Protein AF-F9ZNE3-F1 (afdb_monomer)

Solvent-accessible surface area (backbone atoms only — not comparable to full-atom values): 10236 Å² total; per-residue (Å²): 112,50,76,52,75,55,92,44,41,35,40,37,42,35,75,43,57,48,61,92,83,64,79,91,82,60,72,51,78,54,10,33,34,36,39,38,38,40,38,40,38,53,74,58,91,88,21,44,36,39,38,36,41,33,40,40,38,38,44,44,37,76,91,45,21,90,80,76,42,67,66,45,51,36,39,38,38,38,36,40,40,34,36,74,56,96,86,24,45,36,34,38,40,40,37,36,36,40,23,74,55,94,82,39,60,57,28,35,40,39,34,39,35,41,36,40,26,36,85,44,87,92,39,66,82,23,35,43,37,39,38,40,37,40,34,40,39,62,98,41,93,30,52,26,34,40,37,41,41,37,34,40,39,73,81,51,69,34,32,34,42,31,49,34,42,34,44,31,39,24,46,93,17,71,42,74,70,43,82,48,78,47,81,46,78,48,72,41,63,68,51,30,38,48,72,72,71,46,90,127

Organism: Acidithiobacillus caldus (strain SM-1) (NCBI:txid990288)

Sequence (200 aa):
MVALGGDHHLLEAGVFGADAMHPYRQPFTHGALMLLQYTQAGKLGAGDYTIKLGAFRNRQNAQLAPRLGPQTSGFFGAMEYRFDALGLNWGAFLVGGGAPKPVNAVPWYAGAGLRVKNWFPNHPDDVLSAGASRVSLRGLPHAETNYEVTGIFALGPGVKLQPDLQVIVHPGGQLPTALVGILRVDIDLVQWAKSQGVAL

Foldseek 3Di:
DDWDDDDFKIKDKDKWALDPDDPPPDRDPFWIKIKIKIWGWDDDPQKIKIKMKMKIWIDGDPVCCVPSNHTWMKMKMKMKIWHDDPNKIKIKMKIWMATCPPGDQWGIKIKIWMKIACPDVVWRVKMWMWMKMWTDGPPAPAIKIKTKIWMWGDPDFQKIKIKMWMWIPCVVRNDHIDIDIDIDIGGPPVRVCVVVVHDD

Structure (mmCIF, N/CA/C/O backbone):
data_AF-F9ZNE3-F1
#
_entry.id   AF-F9ZNE3-F1
#
loop_
_atom_site.group_PDB
_atom_site.id
_atom_site.type_symbol
_atom_site.label_atom_id
_atom_site.label_alt_id
_atom_site.label_comp_id
_atom_site.label_asym_id
_atom_site.label_entity_id
_atom_site.label_seq_id
_atom_site.pdbx_PDB_ins_code
_atom_site.Cartn_x
_atom_site.Cartn_y
_atom_site.Cartn_z
_atom_site.occupancy
_atom_site.B_iso_or_equiv
_atom_site.auth_seq_id
_atom_site.auth_comp_id
_atom_site.auth_asym_id
_atom_site.auth_atom_id
_atom_site.pdbx_PDB_model_num
ATOM 1 N N . MET A 1 1 ? -10.791 -14.676 -13.133 1.00 87.00 1 MET A N 1
ATOM 2 C CA . MET A 1 1 ? -10.013 -15.128 -11.962 1.00 87.00 1 MET A CA 1
ATOM 3 C C . MET A 1 1 ? -10.651 -16.407 -11.464 1.00 87.00 1 MET A C 1
ATOM 5 O O . MET A 1 1 ? -11.868 -16.509 -11.535 1.00 87.00 1 MET A O 1
ATOM 9 N N . VAL A 1 2 ? -9.852 -17.377 -11.042 1.00 93.00 2 VAL A N 1
ATOM 10 C CA . VAL A 1 2 ? -10.308 -18.625 -10.425 1.00 93.00 2 VAL A CA 1
ATOM 11 C C . VAL A 1 2 ? -9.723 -18.710 -9.024 1.00 93.00 2 VAL A C 1
ATOM 13 O O . VAL A 1 2 ? -8.607 -18.237 -8.804 1.00 93.00 2 VAL A O 1
ATOM 16 N N . ALA A 1 3 ? -10.474 -19.291 -8.095 1.00 93.69 3 ALA A N 1
ATOM 17 C CA . ALA A 1 3 ? -10.063 -19.458 -6.711 1.00 93.69 3 ALA A CA 1
ATOM 18 C C . ALA A 1 3 ? -10.296 -20.907 -6.268 1.00 93.69 3 ALA A C 1
ATOM 20 O O . ALA A 1 3 ? -11.300 -21.517 -6.636 1.00 93.69 3 ALA A O 1
ATOM 21 N N . LEU A 1 4 ? -9.355 -21.450 -5.502 1.00 93.12 4 LEU A N 1
ATOM 22 C CA . LEU A 1 4 ? -9.394 -22.788 -4.927 1.00 93.12 4 LEU A CA 1
ATOM 23 C C . LEU A 1 4 ? -9.011 -22.691 -3.451 1.00 93.12 4 LEU A C 1
ATOM 25 O O . LEU A 1 4 ? -7.943 -22.176 -3.127 1.00 93.12 4 LEU A O 1
ATOM 29 N N . GLY A 1 5 ? -9.858 -23.204 -2.563 1.00 92.38 5 GLY A N 1
ATOM 30 C CA . GLY A 1 5 ? -9.611 -23.180 -1.124 1.00 92.38 5 GLY A CA 1
ATOM 31 C C . GLY A 1 5 ? -10.859 -22.833 -0.320 1.00 92.38 5 GLY A C 1
ATOM 32 O O . GLY A 1 5 ? -11.977 -23.037 -0.788 1.00 92.38 5 GLY A O 1
ATOM 33 N N . GLY A 1 6 ? -10.647 -22.323 0.889 1.00 88.19 6 GLY A N 1
ATOM 34 C CA . GLY A 1 6 ? -11.687 -21.921 1.834 1.00 88.19 6 GLY A CA 1
ATOM 35 C C . GLY A 1 6 ? -11.206 -20.803 2.760 1.00 88.19 6 GLY A C 1
ATOM 36 O O . GLY A 1 6 ? -10.214 -20.135 2.475 1.00 88.19 6 GLY A O 1
ATOM 37 N N . ASP A 1 7 ? -11.888 -20.624 3.888 1.00 85.94 7 ASP A N 1
ATOM 38 C CA . ASP A 1 7 ? -11.773 -19.425 4.737 1.00 85.94 7 ASP A CA 1
ATOM 39 C C . ASP A 1 7 ? -10.361 -19.151 5.286 1.00 85.94 7 ASP A C 1
ATOM 41 O O . ASP A 1 7 ? -9.982 -18.002 5.505 1.00 85.94 7 ASP A O 1
ATOM 45 N N . HIS A 1 8 ? -9.559 -20.200 5.481 1.00 93.44 8 HIS A N 1
ATOM 46 C CA . HIS A 1 8 ? -8.213 -20.096 6.056 1.00 93.44 8 HIS A CA 1
ATOM 47 C C . HIS A 1 8 ? -7.086 -20.165 5.032 1.00 93.44 8 HIS A C 1
ATOM 49 O O . HIS A 1 8 ? -5.976 -19.732 5.328 1.00 93.44 8 HIS A O 1
ATOM 55 N N . HIS A 1 9 ? -7.353 -20.721 3.853 1.00 97.56 9 HIS A N 1
ATOM 56 C CA . HIS A 1 9 ? -6.362 -20.954 2.810 1.00 97.56 9 HIS A CA 1
ATOM 57 C C . HIS A 1 9 ? -7.032 -20.771 1.459 1.00 97.56 9 HIS A C 1
ATOM 59 O O . HIS A 1 9 ? -7.918 -21.546 1.105 1.00 97.56 9 HIS A O 1
ATOM 65 N N . LEU A 1 10 ? -6.585 -19.784 0.692 1.00 97.94 10 LEU A N 1
ATOM 66 C CA . LEU A 1 10 ? -7.148 -19.466 -0.611 1.00 97.94 10 LEU A CA 1
ATOM 67 C C . LEU A 1 10 ? -6.029 -19.303 -1.632 1.00 97.94 10 LEU A C 1
ATOM 69 O O . LEU A 1 10 ? -5.150 -18.462 -1.465 1.00 97.94 10 LEU A O 1
ATOM 73 N N . LEU A 1 11 ? -6.068 -20.098 -2.695 1.00 98.12 11 LEU A N 1
ATOM 74 C CA . LEU A 1 11 ? -5.214 -19.947 -3.864 1.00 98.12 11 LEU A CA 1
ATOM 75 C C . LEU A 1 11 ? -6.024 -19.309 -4.992 1.00 98.12 11 LEU A C 1
ATOM 77 O O . LEU A 1 11 ? -7.046 -19.845 -5.408 1.00 98.12 11 LEU A O 1
ATOM 81 N N . GLU A 1 12 ? -5.552 -18.189 -5.518 1.00 97.94 12 GLU A N 1
ATOM 82 C CA . GLU A 1 12 ? -6.203 -17.418 -6.571 1.00 97.94 12 GLU A CA 1
ATOM 83 C C . GLU A 1 12 ? -5.278 -17.300 -7.778 1.00 97.94 12 GLU A C 1
ATOM 85 O O . GLU A 1 12 ? -4.095 -16.983 -7.647 1.00 97.94 12 GLU A O 1
ATOM 90 N N . ALA A 1 13 ? -5.822 -17.517 -8.973 1.00 98.12 13 ALA A N 1
ATOM 91 C CA . ALA A 1 13 ? -5.116 -17.308 -10.227 1.00 98.12 13 ALA A CA 1
ATOM 92 C C . ALA A 1 13 ? -5.957 -16.465 -11.192 1.00 98.12 13 ALA A C 1
ATOM 94 O O . ALA A 1 13 ? -7.163 -16.670 -11.361 1.00 98.12 13 ALA A O 1
ATOM 95 N N . GLY A 1 14 ? -5.328 -15.503 -11.859 1.00 97.31 14 GLY A N 1
ATOM 96 C CA . GLY A 1 14 ? -6.004 -14.585 -12.769 1.00 97.31 14 GLY A CA 1
ATOM 97 C C . GLY A 1 14 ? -5.177 -14.263 -14.004 1.00 97.31 14 GLY A C 1
ATOM 98 O O . GLY A 1 14 ? -3.951 -14.197 -13.947 1.00 97.31 14 GLY A O 1
ATOM 99 N N . VAL A 1 15 ? -5.872 -14.040 -15.119 1.00 95.75 15 VAL A N 1
ATOM 100 C CA . VAL A 1 15 ? -5.308 -13.473 -16.346 1.00 95.75 15 VAL A CA 1
ATOM 101 C C . VAL A 1 15 ? -6.104 -12.219 -16.674 1.00 95.75 15 VAL A C 1
ATOM 103 O O . VAL A 1 15 ? -7.333 -12.261 -16.729 1.00 95.75 15 VAL A O 1
ATOM 106 N N . PHE A 1 16 ? -5.402 -11.111 -16.878 1.00 92.88 16 PHE A N 1
ATOM 107 C CA . PHE A 1 16 ? -5.966 -9.787 -17.121 1.00 92.88 16 PHE A CA 1
ATOM 108 C C . PHE A 1 16 ? -5.357 -9.202 -18.395 1.00 92.88 16 PHE A C 1
ATOM 110 O O . PHE A 1 16 ? -4.201 -9.487 -18.712 1.00 92.88 16 PHE A O 1
ATOM 117 N N . GLY A 1 17 ? -6.122 -8.416 -19.153 1.00 91.94 17 GLY A N 1
ATOM 118 C CA . GLY A 1 17 ? -5.586 -7.725 -20.326 1.00 91.94 17 GLY A CA 1
ATOM 119 C C . GLY A 1 17 ? -4.519 -6.716 -19.898 1.00 91.94 17 GLY A C 1
ATOM 120 O O . GLY A 1 17 ? -4.784 -5.884 -19.037 1.00 91.94 17 GLY A O 1
ATOM 121 N N . ALA A 1 18 ? -3.321 -6.793 -20.482 1.00 88.56 18 ALA A N 1
ATOM 122 C CA . ALA A 1 18 ? -2.237 -5.840 -20.223 1.00 88.56 18 ALA A CA 1
ATOM 123 C C . ALA A 1 18 ? -2.210 -4.757 -21.309 1.00 88.56 18 ALA A C 1
ATOM 125 O O . ALA A 1 18 ? -1.272 -4.650 -22.100 1.00 88.56 18 ALA A O 1
ATOM 126 N N . ASP A 1 19 ? -3.300 -4.001 -21.394 1.00 87.19 19 ASP A N 1
ATOM 127 C CA . ASP A 1 19 ? -3.450 -2.910 -22.347 1.00 87.19 19 ASP A CA 1
ATOM 128 C C . ASP A 1 19 ? -4.262 -1.777 -21.731 1.00 87.19 19 ASP A C 1
ATOM 130 O O . ASP A 1 19 ? -5.451 -1.927 -21.466 1.00 87.19 19 ASP A O 1
ATOM 134 N N . ALA A 1 20 ? -3.587 -0.657 -21.489 1.00 81.12 20 ALA A N 1
ATOM 135 C CA . ALA A 1 20 ? -4.182 0.541 -20.912 1.00 81.12 20 ALA A CA 1
ATOM 136 C C . ALA A 1 20 ? -4.567 1.590 -21.971 1.00 81.12 20 ALA A C 1
ATOM 138 O O . ALA A 1 20 ? -5.108 2.632 -21.617 1.00 81.12 20 ALA A O 1
ATOM 139 N N . MET A 1 21 ? -4.254 1.356 -23.252 1.00 82.69 21 MET A N 1
ATOM 140 C CA . MET A 1 21 ? -4.342 2.383 -24.299 1.00 82.69 21 MET A CA 1
ATOM 141 C C . MET A 1 21 ? -5.464 2.131 -25.301 1.00 82.69 21 MET A C 1
ATOM 143 O O . MET A 1 21 ? -6.014 3.089 -25.842 1.00 82.69 21 MET A O 1
ATOM 147 N N . HIS A 1 22 ? -5.802 0.871 -25.580 1.00 84.94 22 HIS A N 1
ATOM 148 C CA . HIS A 1 22 ? -6.839 0.552 -26.560 1.00 84.94 22 HIS A CA 1
ATOM 149 C C . HIS A 1 22 ? -8.186 0.242 -25.891 1.00 84.94 22 HIS A C 1
ATOM 151 O O . HIS A 1 22 ? -8.230 -0.208 -24.744 1.00 84.94 22 HIS A O 1
ATOM 157 N N . PRO A 1 23 ? -9.312 0.440 -26.605 1.00 80.56 23 PRO A N 1
ATOM 158 C CA . PRO A 1 23 ? -10.629 0.065 -26.105 1.00 80.56 23 PRO A CA 1
ATOM 159 C C . PRO A 1 23 ? -1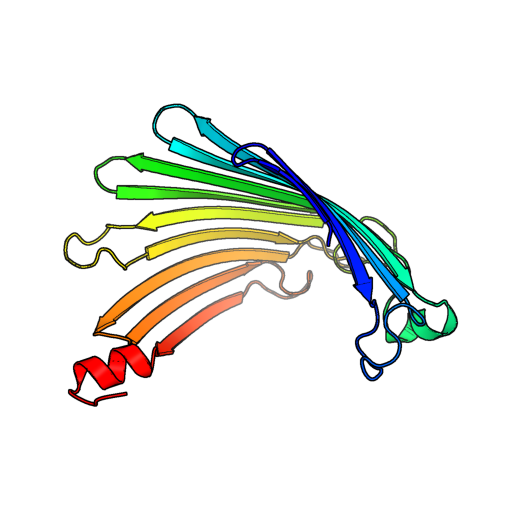0.697 -1.416 -25.707 1.00 80.56 23 PRO A C 1
ATOM 161 O O . PRO A 1 23 ? -10.183 -2.274 -26.426 1.00 80.56 23 PRO A O 1
ATOM 164 N N . TYR A 1 24 ? -11.424 -1.725 -24.627 1.00 77.38 24 TYR A N 1
ATOM 165 C CA . TYR A 1 24 ? -11.620 -3.073 -24.059 1.00 77.38 24 TYR A CA 1
ATOM 166 C C . TYR A 1 24 ? -12.466 -4.027 -24.933 1.00 77.38 24 TYR A C 1
ATOM 168 O O . TYR A 1 24 ? -13.350 -4.725 -24.447 1.00 77.38 24 TYR A O 1
ATOM 176 N N . ARG A 1 25 ? -12.237 -4.049 -26.246 1.00 80.25 25 ARG A N 1
ATOM 177 C CA . ARG A 1 25 ? -12.954 -4.899 -27.209 1.00 80.25 25 ARG A CA 1
ATOM 178 C C . ARG A 1 25 ? -12.214 -6.197 -27.515 1.00 80.25 25 ARG A C 1
ATOM 180 O O . ARG A 1 25 ? -12.843 -7.176 -27.893 1.00 80.25 25 ARG A O 1
ATOM 187 N N . GLN A 1 26 ? -10.892 -6.201 -27.359 1.00 80.38 26 GLN A N 1
ATOM 188 C CA . GLN A 1 26 ? -10.035 -7.361 -27.603 1.00 80.38 26 GLN A CA 1
ATOM 189 C C . GLN A 1 26 ? -9.090 -7.560 -26.415 1.00 80.38 26 GLN A C 1
ATOM 191 O O . GLN A 1 26 ? -7.887 -7.314 -26.525 1.00 80.38 26 GLN A O 1
ATOM 196 N N . PRO A 1 27 ? -9.619 -7.950 -25.240 1.00 72.56 27 PRO A N 1
ATOM 197 C CA . PRO A 1 27 ? -8.755 -8.254 -24.113 1.00 72.56 27 PRO A CA 1
ATOM 198 C C . PRO A 1 27 ? -7.780 -9.368 -24.532 1.00 72.56 27 PRO A C 1
ATOM 200 O O . PRO A 1 27 ? -8.163 -10.306 -25.227 1.00 72.56 27 PRO A O 1
ATOM 203 N N . PHE A 1 28 ? -6.515 -9.242 -24.125 1.00 85.81 28 PHE A N 1
ATOM 204 C CA . PHE A 1 28 ? -5.424 -10.214 -24.322 1.00 85.81 28 PHE A CA 1
ATOM 205 C C . PHE A 1 28 ? -4.669 -10.218 -25.665 1.00 85.81 28 PHE A C 1
ATOM 207 O O . PHE A 1 28 ? -3.611 -10.843 -25.730 1.00 85.81 28 PHE A O 1
ATOM 214 N N . THR A 1 29 ? -5.104 -9.505 -26.710 1.00 85.69 29 THR A N 1
ATOM 215 C CA . THR A 1 29 ? -4.352 -9.459 -27.991 1.00 85.69 29 THR A CA 1
ATOM 216 C C . THR A 1 29 ? -3.062 -8.643 -27.895 1.00 85.69 29 THR A C 1
ATOM 218 O O . THR A 1 29 ? -2.068 -8.931 -28.563 1.00 85.69 29 THR A O 1
ATOM 221 N N . HIS A 1 30 ? -3.057 -7.627 -27.036 1.00 87.38 30 HIS A N 1
ATOM 222 C CA . HIS A 1 30 ? -1.944 -6.690 -26.891 1.00 87.38 30 HIS A CA 1
ATOM 223 C C . HIS A 1 30 ? -0.997 -7.044 -25.744 1.00 87.38 30 HIS A C 1
ATOM 225 O O . HIS A 1 30 ? 0.156 -6.606 -25.732 1.00 87.38 30 HIS A O 1
ATOM 231 N N . GLY A 1 31 ? -1.454 -7.890 -24.825 1.00 91.38 31 GLY A N 1
ATOM 232 C CA . GLY A 1 31 ? -0.695 -8.349 -23.677 1.00 91.38 31 GLY A CA 1
ATOM 233 C C . GLY A 1 31 ? -1.590 -8.988 -22.623 1.00 91.38 31 GLY A C 1
ATOM 234 O O . GLY A 1 31 ? -2.810 -8.808 -22.620 1.00 91.38 31 GLY A O 1
ATOM 235 N N . ALA A 1 32 ? -0.970 -9.719 -21.706 1.00 94.25 32 ALA A N 1
ATOM 236 C CA . ALA A 1 32 ? -1.637 -10.345 -20.581 1.00 94.25 32 ALA A CA 1
ATOM 237 C C . ALA A 1 32 ? -0.792 -10.246 -19.307 1.00 94.25 32 ALA A C 1
ATOM 239 O O . ALA A 1 32 ? 0.396 -10.589 -19.301 1.00 94.25 32 ALA A O 1
ATOM 240 N N . LEU A 1 33 ? -1.441 -9.849 -18.217 1.00 94.62 33 LEU A N 1
ATOM 241 C CA . LEU A 1 33 ? -0.931 -9.960 -16.861 1.00 94.62 33 LEU A CA 1
ATOM 242 C C . LEU A 1 33 ? -1.483 -11.243 -16.246 1.00 94.62 33 LEU A C 1
ATOM 244 O O . LEU A 1 33 ? -2.690 -11.400 -16.093 1.00 94.62 33 LEU A O 1
ATOM 248 N N . MET A 1 34 ? -0.589 -12.152 -15.887 1.00 97.25 34 MET A N 1
ATOM 249 C CA . MET A 1 34 ? -0.908 -13.347 -15.114 1.00 97.25 34 MET A CA 1
ATOM 250 C C . MET A 1 34 ? -0.544 -13.095 -13.656 1.00 97.25 34 MET A C 1
ATOM 252 O O . MET A 1 34 ? 0.560 -12.617 -13.385 1.00 97.25 34 MET A O 1
ATOM 256 N N . LEU A 1 35 ? -1.439 -13.440 -12.737 1.00 98.06 35 LEU A N 1
ATOM 257 C CA . LEU A 1 35 ? -1.241 -13.302 -11.299 1.00 98.06 35 LEU A CA 1
ATOM 258 C C . LEU A 1 35 ? -1.600 -14.612 -10.599 1.00 98.06 35 LEU A C 1
ATOM 260 O O . LEU A 1 35 ? -2.608 -15.234 -10.928 1.00 98.06 35 LEU A O 1
ATOM 264 N N . LEU A 1 36 ? -0.763 -15.008 -9.646 1.00 98.50 36 LEU A N 1
ATOM 265 C CA . LEU A 1 36 ? -1.000 -16.098 -8.711 1.00 98.50 36 LEU A CA 1
ATOM 266 C C . LEU A 1 36 ? -0.859 -15.531 -7.301 1.00 98.50 36 LEU A C 1
ATOM 268 O O . LEU A 1 36 ? 0.132 -14.858 -7.017 1.00 98.50 36 LEU A O 1
ATOM 272 N N . GLN A 1 37 ? -1.820 -15.807 -6.431 1.00 98.44 37 GLN A N 1
ATOM 273 C CA . GLN A 1 37 ? -1.820 -15.366 -5.043 1.00 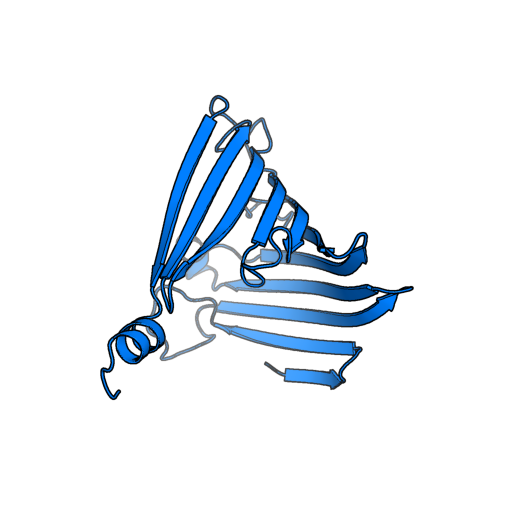98.44 37 GLN A CA 1
ATOM 274 C C . GLN A 1 37 ? -2.252 -16.512 -4.137 1.00 98.44 37 GLN A C 1
ATOM 276 O O . GLN A 1 37 ? -3.205 -17.219 -4.430 1.00 98.44 37 GLN A O 1
ATOM 281 N N . TYR A 1 38 ? -1.568 -16.665 -3.017 1.00 98.50 38 TYR A N 1
ATOM 282 C CA . TYR A 1 38 ? -1.963 -17.501 -1.904 1.00 98.50 38 TYR A CA 1
ATOM 283 C C . TYR A 1 38 ? -2.250 -16.606 -0.701 1.00 98.50 38 TYR A C 1
ATOM 285 O O . TYR A 1 38 ? -1.419 -15.776 -0.333 1.00 98.50 38 TYR A O 1
ATOM 293 N N . THR A 1 39 ? -3.416 -16.784 -0.094 1.00 98.50 39 THR A N 1
ATOM 294 C CA . THR A 1 39 ? -3.827 -16.131 1.145 1.00 98.50 39 THR A CA 1
ATOM 295 C C . THR A 1 39 ? -3.972 -17.183 2.234 1.00 98.50 39 THR A C 1
ATOM 297 O O . THR A 1 39 ? -4.612 -18.210 2.023 1.00 98.50 39 THR A O 1
ATOM 300 N N . GLN A 1 40 ? -3.416 -16.903 3.406 1.00 98.44 40 GLN A N 1
ATOM 301 C CA . GLN A 1 40 ? -3.631 -17.661 4.626 1.00 98.44 40 GLN A CA 1
ATOM 302 C C . GLN A 1 40 ? -4.177 -16.740 5.711 1.00 98.44 40 GLN A C 1
ATOM 304 O O . GLN A 1 40 ? -3.626 -15.665 5.928 1.00 98.44 40 GLN A O 1
ATOM 309 N N . ALA A 1 41 ? -5.214 -17.164 6.421 1.00 98.19 41 ALA A N 1
ATOM 310 C CA . ALA A 1 41 ? -5.767 -16.426 7.549 1.00 98.19 41 ALA A CA 1
ATOM 311 C C . ALA A 1 41 ? -6.023 -17.357 8.732 1.00 98.19 41 ALA A C 1
ATOM 313 O O . ALA A 1 41 ? -6.415 -18.512 8.565 1.00 98.19 41 ALA A O 1
ATOM 314 N N . GLY A 1 42 ? -5.820 -16.860 9.945 1.00 97.88 42 GLY A N 1
ATOM 315 C CA . GLY A 1 42 ? -6.026 -17.656 11.147 1.00 97.88 42 GLY A CA 1
ATOM 316 C C . GLY A 1 42 ? -5.810 -16.856 12.417 1.00 97.88 42 GLY A C 1
ATOM 317 O O . GLY A 1 42 ? -5.771 -15.630 12.393 1.00 97.88 42 GLY A O 1
ATOM 318 N N . LYS A 1 43 ? -5.648 -17.575 13.528 1.00 97.69 43 LYS A N 1
ATOM 319 C CA . LYS A 1 43 ? -5.387 -16.994 14.846 1.00 97.69 43 LYS A CA 1
ATOM 320 C C . LYS A 1 43 ? -3.987 -17.335 15.329 1.00 97.69 43 LYS A C 1
ATOM 322 O O . LYS A 1 43 ? -3.512 -18.449 15.119 1.00 97.69 43 LYS A O 1
ATOM 327 N N . LEU A 1 44 ? -3.345 -16.383 15.993 1.00 96.25 44 LEU A N 1
ATOM 328 C CA . LEU A 1 44 ? -2.083 -16.570 16.698 1.00 96.25 44 LEU A CA 1
ATOM 329 C C . LEU A 1 44 ? -2.222 -15.930 18.081 1.00 96.25 44 LEU A C 1
ATOM 331 O O . LEU A 1 44 ? -2.325 -14.713 18.200 1.00 96.25 44 LEU A O 1
ATOM 335 N N . GLY A 1 45 ? -2.266 -16.752 19.131 1.00 94.44 45 GLY A N 1
ATOM 336 C CA . GLY A 1 45 ? -2.589 -16.273 20.476 1.00 94.44 45 GLY A CA 1
ATOM 337 C C . GLY A 1 45 ? -3.975 -15.620 20.520 1.00 94.44 45 GLY A C 1
ATOM 338 O O . GLY A 1 45 ? -4.961 -16.230 20.111 1.00 94.44 45 GLY A O 1
ATOM 339 N N . ALA A 1 46 ? -4.037 -14.382 21.010 1.00 92.69 46 ALA A N 1
ATOM 340 C CA . ALA A 1 46 ? -5.270 -13.598 21.096 1.00 92.69 46 ALA A CA 1
ATOM 341 C C . ALA A 1 46 ? -5.577 -12.766 19.834 1.00 92.69 46 ALA A C 1
ATOM 343 O O . ALA A 1 46 ? -6.563 -12.036 19.830 1.00 92.69 46 ALA A O 1
ATOM 344 N N . GLY A 1 47 ? -4.742 -12.834 18.792 1.00 97.25 47 GLY A N 1
ATOM 345 C CA . GLY A 1 47 ? -4.910 -12.030 17.584 1.00 97.25 47 GLY A CA 1
ATOM 346 C C . GLY A 1 47 ? -5.254 -12.835 16.335 1.00 97.25 47 GLY A C 1
ATOM 347 O O . GLY A 1 47 ? -5.009 -14.041 16.253 1.00 97.25 47 GLY A O 1
ATOM 348 N N . ASP A 1 48 ? -5.778 -12.131 15.338 1.00 98.31 48 ASP A N 1
ATOM 349 C CA . ASP A 1 48 ? -6.055 -12.636 13.996 1.00 98.31 48 ASP A CA 1
ATOM 350 C C . ASP A 1 48 ? -4.932 -12.215 13.046 1.00 98.31 48 ASP A C 1
ATOM 352 O O . ASP A 1 48 ? -4.501 -11.062 13.050 1.00 98.31 48 ASP A O 1
ATOM 356 N N . TYR A 1 49 ? -4.469 -13.127 12.196 1.00 98.44 49 TYR A N 1
ATOM 357 C CA . TYR A 1 49 ? -3.484 -12.825 11.164 1.00 98.44 49 TYR A CA 1
ATOM 358 C C . TYR A 1 49 ? -4.029 -13.094 9.765 1.00 98.44 49 TYR A C 1
ATOM 360 O O . TYR A 1 49 ? -4.894 -13.943 9.548 1.00 98.44 49 TYR A O 1
ATOM 368 N N . THR A 1 50 ? -3.476 -12.388 8.787 1.00 98.56 50 THR A N 1
ATOM 369 C CA . THR A 1 50 ? -3.634 -12.690 7.366 1.00 98.56 50 THR A CA 1
ATOM 370 C C . THR A 1 50 ? -2.287 -12.537 6.685 1.00 98.56 50 THR A C 1
ATOM 372 O O . THR A 1 50 ? -1.629 -11.518 6.843 1.00 98.56 50 THR A O 1
ATOM 375 N N . ILE A 1 51 ? -1.874 -13.538 5.922 1.00 98.56 51 ILE A N 1
ATOM 376 C CA . ILE A 1 51 ? -0.668 -13.534 5.100 1.00 98.56 51 ILE A CA 1
ATOM 377 C C . ILE A 1 51 ? -1.109 -13.700 3.653 1.00 98.56 51 ILE A C 1
ATOM 379 O O . ILE A 1 51 ? -1.925 -14.561 3.342 1.00 98.56 51 ILE A O 1
ATOM 383 N N . LYS A 1 52 ? -0.558 -12.891 2.759 1.00 98.62 52 LYS A N 1
ATOM 384 C CA . LYS A 1 52 ? -0.734 -12.990 1.315 1.00 98.62 52 LYS A CA 1
ATOM 385 C C . LYS A 1 52 ? 0.634 -13.081 0.677 1.00 98.62 52 LYS A C 1
ATOM 387 O O . LYS A 1 52 ? 1.513 -12.294 1.006 1.00 98.62 52 LYS A O 1
ATOM 392 N N . LEU A 1 53 ? 0.811 -14.016 -0.239 1.00 98.69 53 LEU A N 1
ATOM 393 C CA . LEU A 1 53 ? 2.017 -14.174 -1.042 1.00 98.69 53 LEU A CA 1
ATOM 394 C C . LEU A 1 53 ? 1.589 -14.326 -2.488 1.00 98.69 53 LEU A C 1
ATOM 396 O O . LEU A 1 53 ? 0.650 -15.058 -2.777 1.00 98.69 53 LEU A O 1
ATOM 400 N N . GLY A 1 54 ? 2.272 -13.669 -3.410 1.00 98.50 54 GLY A N 1
ATOM 401 C CA . GLY A 1 54 ? 1.907 -13.770 -4.807 1.00 98.50 54 GLY A CA 1
ATOM 402 C C . GLY A 1 54 ? 3.056 -13.523 -5.754 1.00 98.50 54 GLY A C 1
ATOM 403 O O . GLY A 1 54 ? 4.110 -12.999 -5.400 1.00 98.50 54 GLY A O 1
ATOM 404 N N . ALA A 1 55 ? 2.827 -13.926 -6.992 1.00 98.50 55 ALA A N 1
ATOM 405 C CA . ALA A 1 55 ? 3.723 -13.719 -8.106 1.00 98.50 55 ALA A CA 1
ATOM 406 C C . ALA A 1 55 ? 2.928 -13.253 -9.316 1.00 98.50 55 ALA A C 1
ATOM 408 O O . ALA A 1 55 ? 1.762 -13.603 -9.500 1.00 98.50 55 ALA A O 1
ATOM 409 N N . PHE A 1 56 ? 3.580 -12.474 -10.167 1.00 97.62 56 PHE A N 1
ATOM 410 C CA . PHE A 1 56 ? 2.987 -12.019 -11.409 1.00 97.62 56 PHE A CA 1
ATOM 411 C C . PHE A 1 56 ? 3.943 -12.186 -12.581 1.00 97.62 56 PHE A C 1
ATOM 413 O O . PHE A 1 56 ? 5.172 -12.174 -12.447 1.00 97.62 56 PHE A O 1
ATOM 420 N N . ARG A 1 57 ? 3.358 -12.288 -13.770 1.00 96.25 57 ARG A N 1
ATOM 421 C CA . ARG A 1 57 ? 4.066 -12.234 -15.043 1.00 96.25 57 ARG A CA 1
ATOM 422 C C . ARG A 1 57 ? 3.277 -11.378 -16.016 1.00 96.25 57 ARG A C 1
ATOM 424 O O . ARG A 1 57 ? 2.183 -11.753 -16.421 1.00 96.25 57 ARG A O 1
ATOM 431 N N . ASN A 1 58 ? 3.873 -10.271 -16.434 1.00 94.25 58 ASN A N 1
ATOM 432 C CA . ASN A 1 58 ? 3.362 -9.448 -17.515 1.00 94.25 58 ASN A CA 1
ATOM 433 C C . ASN A 1 58 ? 3.997 -9.876 -18.842 1.00 94.25 58 ASN A C 1
ATOM 435 O O . ASN A 1 58 ? 5.226 -9.874 -18.988 1.00 94.25 58 ASN A O 1
ATOM 439 N N . ARG A 1 59 ? 3.168 -10.237 -19.819 1.00 93.19 59 ARG A N 1
ATOM 440 C CA . ARG A 1 59 ? 3.577 -10.424 -21.212 1.00 93.19 59 ARG A CA 1
ATOM 441 C C . ARG A 1 59 ? 2.958 -9.317 -22.052 1.00 93.19 59 ARG A C 1
ATOM 443 O O . ARG A 1 59 ? 1.745 -9.201 -22.110 1.00 93.19 59 ARG A O 1
ATOM 450 N N . GLN A 1 60 ? 3.801 -8.577 -22.753 1.00 91.06 60 GLN A N 1
ATOM 451 C CA . GLN A 1 60 ? 3.417 -7.541 -23.701 1.00 91.06 60 GLN A CA 1
ATOM 452 C C . GLN A 1 60 ? 3.778 -7.971 -25.121 1.00 91.06 60 GLN A C 1
ATOM 454 O O . GLN A 1 60 ? 4.808 -8.631 -25.320 1.00 91.06 60 GLN A O 1
ATOM 459 N N . ASN A 1 61 ? 2.973 -7.559 -26.101 1.00 88.50 61 ASN A N 1
ATOM 460 C CA . ASN A 1 61 ? 3.384 -7.542 -27.500 1.00 88.50 61 ASN A CA 1
ATOM 461 C C . ASN A 1 61 ? 4.624 -6.639 -27.666 1.00 88.50 61 ASN A C 1
ATOM 463 O O . ASN A 1 61 ? 4.631 -5.495 -27.211 1.00 88.50 61 ASN A O 1
ATOM 467 N N . ALA A 1 62 ? 5.667 -7.146 -28.330 1.00 87.50 62 ALA A N 1
ATOM 468 C CA . ALA A 1 62 ? 6.931 -6.437 -28.529 1.00 87.50 62 ALA A CA 1
ATOM 469 C C . ALA A 1 62 ? 6.763 -5.081 -29.237 1.00 87.50 62 ALA A C 1
ATOM 471 O O . ALA A 1 62 ? 7.456 -4.128 -28.894 1.00 87.50 62 ALA A O 1
ATOM 472 N N . GLN A 1 63 ? 5.808 -4.969 -30.165 1.00 88.00 63 GLN A N 1
ATOM 473 C CA . GLN A 1 63 ? 5.521 -3.724 -30.888 1.00 88.00 63 GLN A CA 1
ATOM 474 C C . GLN A 1 63 ? 4.933 -2.639 -29.976 1.00 88.00 63 GLN A C 1
ATOM 476 O O . GLN A 1 63 ? 5.090 -1.450 -30.237 1.00 88.00 63 GLN A O 1
ATOM 481 N N . LEU A 1 64 ? 4.270 -3.046 -28.891 1.00 86.75 64 LEU A N 1
ATOM 482 C CA . LEU A 1 64 ? 3.632 -2.142 -27.936 1.00 86.75 64 LEU A CA 1
ATOM 483 C C . LEU A 1 64 ? 4.469 -1.921 -26.674 1.00 86.75 64 LEU A C 1
ATOM 485 O O . LEU A 1 64 ? 4.188 -0.989 -25.923 1.00 86.75 64 LEU A O 1
ATOM 489 N N . ALA A 1 65 ? 5.513 -2.724 -26.452 1.00 85.12 65 ALA A N 1
ATOM 490 C CA . ALA A 1 65 ? 6.385 -2.628 -25.285 1.00 85.12 65 ALA A CA 1
ATOM 491 C C . ALA A 1 65 ? 6.982 -1.223 -25.040 1.00 85.12 65 ALA A C 1
ATOM 493 O O . ALA A 1 65 ? 7.048 -0.829 -23.875 1.00 85.12 65 ALA A O 1
ATOM 494 N N . PRO A 1 66 ? 7.345 -0.420 -26.067 1.00 86.44 66 PRO A N 1
ATOM 495 C CA . PRO A 1 66 ? 7.810 0.954 -25.849 1.00 86.44 66 PRO A CA 1
ATOM 496 C C . PRO A 1 66 ? 6.756 1.900 -25.254 1.00 86.44 66 PRO A C 1
ATOM 498 O O . PRO A 1 66 ? 7.118 2.923 -24.686 1.00 86.44 66 PRO A O 1
ATOM 501 N N . ARG A 1 67 ? 5.460 1.589 -25.403 1.00 84.69 67 ARG A N 1
ATOM 502 C CA . ARG A 1 67 ? 4.342 2.431 -24.935 1.00 84.69 67 ARG A CA 1
ATOM 503 C C . ARG A 1 67 ? 3.658 1.876 -23.689 1.00 84.69 67 ARG A C 1
ATOM 505 O O . ARG A 1 67 ? 3.307 2.635 -22.799 1.00 84.69 67 ARG A O 1
ATOM 512 N N . LEU A 1 68 ? 3.448 0.562 -23.649 1.00 83.31 68 LEU A N 1
ATOM 513 C CA . LEU A 1 68 ? 2.698 -0.134 -22.595 1.00 83.31 68 LEU A CA 1
ATOM 514 C C . LEU A 1 68 ? 3.596 -0.726 -21.505 1.00 83.31 68 LEU A C 1
ATOM 516 O O . LEU A 1 68 ? 3.111 -1.205 -20.485 1.00 83.31 68 LEU A O 1
ATOM 520 N N . GLY A 1 69 ? 4.907 -0.681 -21.716 1.00 82.81 69 GLY A N 1
ATOM 521 C CA . GLY A 1 69 ? 5.884 -1.256 -20.818 1.00 82.81 69 GLY A CA 1
ATOM 522 C C . GLY A 1 69 ? 6.332 -2.657 -21.251 1.00 82.81 69 GLY A C 1
ATOM 523 O O . GLY A 1 69 ? 5.672 -3.354 -22.026 1.00 82.81 69 GLY A O 1
ATOM 524 N N . PRO A 1 70 ? 7.506 -3.086 -20.780 1.00 85.38 70 PRO A N 1
ATOM 525 C CA . PRO A 1 70 ? 8.125 -4.323 -21.222 1.00 85.38 70 PRO A CA 1
ATOM 526 C C . PRO A 1 70 ? 7.555 -5.560 -20.529 1.00 85.38 70 PRO A C 1
ATOM 528 O O . PRO A 1 70 ? 6.851 -5.510 -19.517 1.00 85.38 70 PRO A O 1
ATOM 531 N N . GLN A 1 71 ? 7.939 -6.721 -21.059 1.00 91.81 71 GLN A N 1
ATOM 532 C CA . GLN A 1 71 ? 7.664 -7.995 -20.410 1.00 91.81 71 GLN A CA 1
ATOM 533 C C 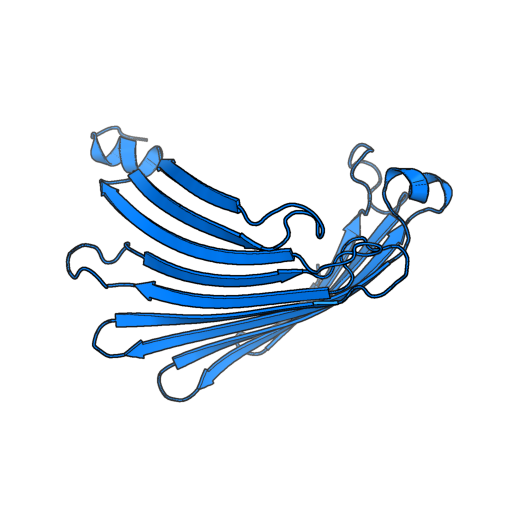. GLN A 1 71 ? 8.401 -8.087 -19.076 1.00 91.81 71 GLN A C 1
ATOM 535 O O . GLN A 1 71 ? 9.631 -8.005 -19.008 1.00 91.81 71 GLN A O 1
ATOM 540 N N . THR A 1 72 ? 7.661 -8.350 -18.008 1.00 94.69 72 THR A N 1
ATOM 541 C CA . THR A 1 72 ? 8.222 -8.360 -16.661 1.00 94.69 72 THR A CA 1
ATOM 542 C C . THR A 1 72 ? 7.579 -9.424 -15.782 1.00 94.69 72 THR A C 1
ATOM 544 O O . THR A 1 72 ? 6.648 -10.120 -16.182 1.00 94.69 72 THR A O 1
ATOM 547 N N . SER A 1 73 ? 8.159 -9.643 -14.617 1.00 96.75 73 SER A N 1
ATOM 548 C CA . SER A 1 73 ? 7.671 -10.575 -13.612 1.00 96.75 73 SER A CA 1
ATOM 549 C C . SER A 1 73 ? 8.193 -10.150 -12.256 1.00 96.75 73 SER A C 1
ATOM 551 O O . SER A 1 73 ? 9.253 -9.522 -12.162 1.00 96.75 73 SER A O 1
ATOM 553 N N . GLY A 1 74 ? 7.480 -10.550 -11.221 1.00 98.00 74 GLY A N 1
ATOM 554 C CA . GLY A 1 74 ? 7.858 -10.247 -9.860 1.00 98.00 74 GLY A CA 1
ATOM 555 C C . GLY A 1 74 ? 7.026 -11.025 -8.866 1.00 98.00 74 GLY A C 1
ATOM 556 O O . GLY A 1 74 ? 6.245 -11.906 -9.232 1.00 98.00 74 GLY A O 1
ATOM 557 N N . PHE A 1 75 ? 7.220 -10.679 -7.608 1.00 98.62 75 PHE A N 1
ATOM 558 C CA . PHE A 1 75 ? 6.514 -11.248 -6.480 1.00 98.62 75 PHE A CA 1
ATOM 559 C C . PHE A 1 75 ? 6.159 -10.161 -5.481 1.00 98.62 75 PHE A C 1
ATOM 561 O O . PHE A 1 75 ? 6.753 -9.082 -5.472 1.00 98.62 75 PHE A O 1
ATOM 568 N N . PHE A 1 76 ? 5.183 -10.461 -4.644 1.00 98.62 76 PHE A N 1
ATOM 569 C CA . PHE A 1 76 ? 4.731 -9.594 -3.578 1.00 98.62 76 PHE A CA 1
ATOM 570 C C . PHE A 1 76 ? 4.303 -10.431 -2.380 1.00 98.62 76 PHE A C 1
ATOM 572 O O . PHE A 1 76 ? 4.001 -11.620 -2.498 1.00 98.62 76 PHE A O 1
ATOM 579 N N . GLY A 1 77 ? 4.270 -9.796 -1.223 1.00 98.69 77 GLY A N 1
ATOM 580 C CA . GLY A 1 77 ? 3.729 -10.371 -0.014 1.00 98.69 77 GLY A CA 1
ATOM 581 C C . GLY A 1 77 ? 3.187 -9.289 0.902 1.00 98.69 77 GLY A C 1
ATOM 582 O O . GLY A 1 77 ? 3.664 -8.156 0.888 1.00 98.69 77 GLY A O 1
ATOM 583 N N . ALA A 1 78 ? 2.184 -9.648 1.687 1.00 98.69 78 ALA A N 1
ATOM 584 C CA . ALA A 1 78 ? 1.633 -8.820 2.740 1.00 98.69 78 ALA A CA 1
ATOM 585 C C . ALA A 1 78 ? 1.315 -9.689 3.956 1.00 98.69 78 ALA A C 1
ATOM 587 O O . ALA A 1 78 ? 0.917 -10.841 3.820 1.00 98.69 78 ALA A O 1
ATOM 588 N N . MET A 1 79 ? 1.472 -9.133 5.143 1.00 98.62 79 MET A N 1
ATOM 589 C CA . MET A 1 79 ? 1.063 -9.720 6.403 1.00 98.62 79 MET A CA 1
ATOM 590 C C . MET A 1 79 ? 0.333 -8.649 7.200 1.00 98.62 79 MET A C 1
ATOM 592 O O . MET A 1 79 ? 0.813 -7.525 7.305 1.00 98.62 79 MET A O 1
ATOM 596 N N . GLU A 1 80 ? -0.800 -9.011 7.779 1.00 98.50 80 GLU A N 1
ATOM 597 C CA . GLU A 1 80 ? -1.519 -8.224 8.772 1.00 98.50 80 GLU A CA 1
ATOM 598 C C . GLU A 1 80 ? -1.686 -9.060 10.038 1.00 98.50 80 GLU A C 1
ATOM 600 O O . GLU A 1 80 ? -1.946 -10.261 9.962 1.00 98.50 80 GLU A O 1
ATOM 605 N N . TYR A 1 81 ? -1.567 -8.422 11.197 1.00 98.56 81 TYR A N 1
ATOM 606 C CA . TYR A 1 81 ? -1.874 -9.015 12.493 1.00 98.56 81 TYR A CA 1
ATOM 607 C C . TYR A 1 81 ? -2.699 -8.032 13.316 1.00 98.56 81 TYR A C 1
ATOM 609 O O . TYR A 1 81 ? -2.303 -6.880 13.471 1.00 98.56 81 TYR A O 1
ATOM 617 N N . ARG A 1 82 ? -3.852 -8.464 13.821 1.00 98.06 82 ARG A N 1
ATOM 618 C CA . ARG A 1 82 ? -4.794 -7.644 14.588 1.00 98.06 82 ARG A CA 1
ATOM 619 C C . ARG A 1 82 ? -4.984 -8.252 15.961 1.00 98.06 82 ARG A C 1
ATOM 621 O O . ARG A 1 82 ? -5.184 -9.455 16.067 1.00 98.06 82 ARG A O 1
ATOM 628 N N . PHE A 1 83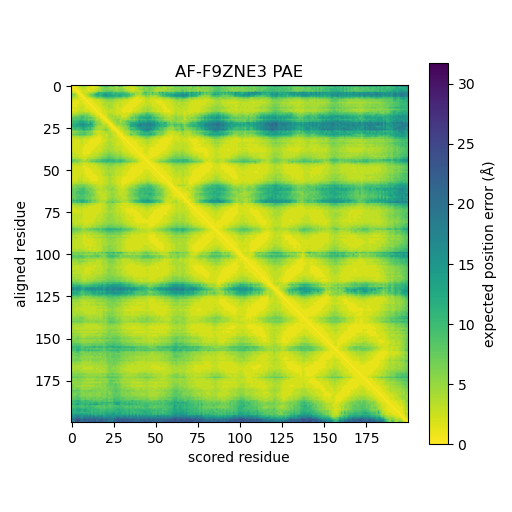 ? -4.912 -7.436 16.999 1.00 97.31 83 PHE A N 1
ATOM 629 C CA . PHE A 1 83 ? -4.993 -7.904 18.377 1.00 97.31 83 PHE A CA 1
ATOM 630 C C . PHE A 1 83 ? -5.523 -6.803 19.286 1.00 97.31 83 PHE A C 1
ATOM 632 O O . PHE A 1 83 ? -5.318 -5.619 19.021 1.00 97.31 83 PHE A O 1
ATOM 639 N N . ASP A 1 84 ? -6.162 -7.199 20.380 1.00 96.31 84 ASP A N 1
ATOM 640 C CA . ASP A 1 84 ? -6.592 -6.265 21.411 1.00 96.31 84 ASP A CA 1
ATOM 641 C C . ASP A 1 84 ? -5.554 -6.213 22.536 1.00 96.31 84 ASP A C 1
ATOM 643 O O . ASP A 1 84 ? -5.095 -7.241 23.039 1.00 96.31 84 ASP A O 1
ATOM 647 N N . ALA A 1 85 ? -5.166 -5.003 22.933 1.00 94.19 85 ALA A N 1
ATOM 648 C CA . ALA A 1 85 ? -4.250 -4.774 24.043 1.00 94.19 85 ALA A CA 1
ATOM 649 C C . ALA A 1 85 ? -4.553 -3.428 24.699 1.00 94.19 85 ALA A C 1
ATOM 651 O O . ALA A 1 85 ? -4.740 -2.426 24.011 1.00 94.19 85 ALA A O 1
ATOM 652 N N . LEU A 1 86 ? -4.575 -3.398 26.036 1.00 91.81 86 LEU A N 1
ATOM 653 C CA . LEU A 1 86 ? -4.842 -2.185 26.824 1.00 91.81 86 LEU A CA 1
ATOM 654 C C . LEU A 1 86 ? -6.202 -1.526 26.506 1.00 91.81 86 LEU A C 1
ATOM 656 O O . LEU A 1 86 ? -6.334 -0.310 26.579 1.00 91.81 86 LEU A O 1
ATOM 660 N N . GLY A 1 87 ? -7.209 -2.321 26.123 1.00 90.56 87 GLY A N 1
ATOM 661 C CA . GLY A 1 87 ? -8.525 -1.812 25.705 1.00 90.56 87 GLY A CA 1
ATOM 662 C C . GLY A 1 87 ? -8.552 -1.186 24.304 1.00 90.56 87 GLY A C 1
ATOM 663 O O . GLY A 1 87 ? -9.577 -0.644 23.901 1.00 90.56 87 GLY A O 1
ATOM 664 N N . LEU A 1 88 ? -7.448 -1.274 23.557 1.00 93.06 88 LEU A N 1
ATOM 665 C CA . LEU A 1 88 ? -7.297 -0.735 22.208 1.00 93.06 88 LEU A CA 1
ATOM 666 C C . LEU A 1 88 ? -7.228 -1.866 21.183 1.00 93.06 88 LEU A C 1
ATOM 668 O O . LEU A 1 88 ? -6.659 -2.924 21.463 1.00 93.06 88 LEU A O 1
ATOM 672 N N . ASN A 1 89 ? -7.745 -1.612 19.979 1.00 95.00 89 ASN A N 1
ATOM 673 C CA . ASN A 1 89 ? -7.641 -2.550 18.864 1.00 95.00 89 ASN A CA 1
ATOM 674 C C . ASN A 1 89 ? -6.451 -2.172 17.981 1.00 95.00 89 ASN A C 1
ATOM 676 O O . ASN A 1 89 ? -6.480 -1.171 17.259 1.00 95.00 89 ASN A O 1
ATOM 680 N N . TRP A 1 90 ? -5.399 -2.976 18.051 1.00 97.19 90 TRP A N 1
ATOM 681 C CA . TRP A 1 90 ? -4.173 -2.788 17.295 1.00 97.19 90 TRP A CA 1
ATOM 682 C C . TRP A 1 90 ? -4.215 -3.558 15.983 1.00 97.19 90 TRP A C 1
ATOM 684 O O . TRP A 1 90 ? -4.796 -4.638 15.871 1.00 97.19 90 TRP A O 1
ATOM 694 N N . GLY A 1 91 ? -3.538 -3.014 14.980 1.00 97.81 91 GLY A N 1
ATOM 695 C CA . GLY A 1 91 ? -3.170 -3.736 13.775 1.00 97.81 91 GLY A CA 1
ATOM 696 C C . GLY A 1 91 ? -1.722 -3.444 13.423 1.00 97.81 91 GLY A C 1
ATOM 697 O O . GLY A 1 91 ? -1.313 -2.292 13.436 1.00 97.81 91 GLY A O 1
ATOM 698 N N . ALA A 1 92 ? -0.957 -4.470 13.089 1.00 98.44 92 ALA A N 1
ATOM 699 C CA . ALA A 1 92 ? 0.363 -4.348 12.495 1.00 98.44 92 ALA A CA 1
ATOM 700 C C . ALA A 1 92 ? 0.311 -4.862 11.061 1.00 98.44 92 ALA A C 1
ATOM 702 O O . ALA A 1 92 ? -0.405 -5.826 10.778 1.00 98.44 92 ALA A O 1
ATOM 703 N N . PHE A 1 93 ? 1.078 -4.245 10.169 1.00 98.56 93 PHE A N 1
ATOM 704 C CA . PHE A 1 93 ? 1.237 -4.746 8.813 1.00 98.56 93 PHE A CA 1
ATOM 705 C C . PHE A 1 93 ? 2.692 -4.724 8.357 1.00 98.56 93 PHE A C 1
ATOM 707 O O . PHE A 1 93 ? 3.492 -3.893 8.787 1.00 98.56 93 PHE A O 1
ATOM 714 N N . LEU A 1 94 ? 3.001 -5.637 7.443 1.00 98.75 94 LEU A N 1
ATOM 715 C CA . LEU A 1 94 ? 4.226 -5.686 6.658 1.00 98.75 94 LEU A CA 1
ATOM 716 C C . LEU A 1 94 ? 3.833 -5.994 5.215 1.00 98.75 94 LEU A C 1
ATOM 718 O O . LEU A 1 94 ? 3.050 -6.901 4.966 1.00 98.75 94 LEU A O 1
ATOM 722 N N . VAL A 1 95 ? 4.378 -5.266 4.257 1.00 98.69 95 VAL A N 1
ATOM 723 C CA . VAL A 1 95 ? 4.151 -5.467 2.828 1.00 98.69 95 VAL A CA 1
ATOM 724 C C . VAL A 1 95 ? 5.473 -5.327 2.095 1.00 98.69 95 VAL A C 1
ATOM 726 O O . VAL A 1 95 ? 6.351 -4.570 2.499 1.00 98.69 95 VAL A O 1
ATOM 729 N N . GLY A 1 96 ? 5.646 -6.060 1.010 1.00 98.69 96 GLY A N 1
ATOM 730 C CA . GLY A 1 96 ? 6.840 -5.931 0.197 1.00 98.69 96 GLY A CA 1
ATOM 731 C C . GLY A 1 96 ? 6.735 -6.683 -1.109 1.00 98.69 96 GLY A C 1
ATOM 732 O O . GLY A 1 96 ? 5.805 -7.451 -1.343 1.00 98.69 96 GLY A O 1
ATOM 733 N N . GLY A 1 97 ? 7.706 -6.458 -1.979 1.00 98.44 97 GLY A N 1
ATOM 734 C CA . GLY A 1 97 ? 7.749 -7.122 -3.266 1.00 98.44 97 GLY A CA 1
ATOM 735 C C . GLY A 1 97 ? 9.011 -6.820 -4.046 1.00 98.44 97 GLY A C 1
ATOM 736 O O . GLY A 1 97 ? 9.778 -5.907 -3.729 1.00 98.44 97 GLY A O 1
ATOM 737 N N . GLY A 1 98 ? 9.212 -7.624 -5.082 1.00 98.25 98 GLY A N 1
ATOM 738 C CA . GLY A 1 98 ? 10.387 -7.575 -5.928 1.00 98.25 98 GLY A CA 1
ATOM 739 C C . GLY A 1 98 ? 10.043 -7.783 -7.390 1.00 98.25 98 GLY A C 1
ATOM 740 O O . GLY A 1 98 ? 9.346 -8.729 -7.754 1.00 98.25 98 GLY A O 1
ATOM 741 N N . ALA A 1 99 ? 10.593 -6.929 -8.243 1.00 97.00 99 ALA A N 1
ATOM 742 C CA . ALA A 1 99 ? 10.561 -7.064 -9.691 1.00 97.00 99 ALA A CA 1
ATOM 743 C C . ALA A 1 99 ? 11.965 -6.740 -10.239 1.00 97.00 99 ALA A C 1
ATOM 745 O O . ALA A 1 99 ? 12.196 -5.680 -10.822 1.00 97.00 99 ALA A O 1
ATOM 746 N N . PRO A 1 100 ? 12.960 -7.625 -10.056 1.00 89.31 100 PRO A N 1
ATOM 747 C CA . PRO A 1 100 ? 14.368 -7.250 -10.207 1.00 89.31 100 PRO A CA 1
ATOM 748 C C . PRO A 1 100 ? 14.806 -7.004 -11.658 1.00 89.31 100 PRO A C 1
ATOM 750 O O . PRO A 1 100 ? 15.834 -6.360 -11.880 1.00 89.31 100 PRO A O 1
ATOM 753 N N . LYS A 1 101 ? 14.037 -7.469 -12.657 1.00 89.12 101 LYS A N 1
ATOM 754 C CA . LYS A 1 101 ? 14.401 -7.347 -14.080 1.00 89.12 101 LYS A CA 1
ATOM 755 C C . LYS A 1 101 ? 14.831 -5.919 -14.446 1.00 89.12 101 LYS A C 1
ATOM 757 O O . LYS A 1 101 ? 14.118 -5.005 -14.041 1.00 89.12 101 LYS A O 1
ATOM 762 N N . PRO A 1 102 ? 15.889 -5.736 -15.274 1.00 85.75 102 PRO A N 1
ATOM 763 C CA . PRO A 1 102 ? 16.463 -4.455 -15.725 1.00 85.75 102 PRO A CA 1
ATOM 764 C C . PRO A 1 102 ? 15.489 -3.336 -16.098 1.00 85.75 102 PRO A C 1
ATOM 766 O O . PRO A 1 102 ? 15.834 -2.164 -16.058 1.00 85.75 102 PRO A O 1
ATOM 769 N N . VAL A 1 103 ? 14.275 -3.711 -16.463 1.00 87.44 103 VAL A N 1
ATOM 770 C CA . VAL A 1 103 ? 13.243 -2.831 -16.981 1.00 87.44 103 VAL A CA 1
ATOM 771 C C . VAL A 1 103 ? 12.370 -2.151 -15.924 1.00 87.44 103 VAL A C 1
ATOM 773 O O . VAL A 1 103 ? 11.720 -1.159 -16.231 1.00 87.44 103 VAL A O 1
ATOM 776 N N . ASN A 1 104 ? 12.304 -2.669 -14.694 1.00 91.50 104 ASN A N 1
ATOM 777 C CA . ASN A 1 104 ? 11.366 -2.143 -13.696 1.00 91.50 104 ASN A CA 1
ATOM 778 C C . ASN A 1 104 ? 11.984 -0.965 -12.944 1.00 91.50 104 ASN A C 1
ATOM 780 O O . ASN A 1 104 ? 12.984 -1.160 -12.256 1.00 91.50 104 ASN A O 1
ATOM 784 N N . ALA A 1 105 ? 11.391 0.226 -13.013 1.00 93.75 105 ALA A N 1
ATOM 785 C CA . ALA A 1 105 ? 11.900 1.409 -12.306 1.00 93.75 105 ALA A CA 1
ATOM 786 C C . ALA A 1 105 ? 12.044 1.182 -10.789 1.00 93.75 105 ALA A C 1
ATOM 788 O O . ALA A 1 105 ? 13.000 1.651 -10.179 1.00 93.75 105 ALA A O 1
ATOM 789 N N . VAL A 1 106 ? 11.141 0.382 -10.218 1.00 96.19 106 VAL A N 1
ATOM 790 C CA . VAL A 1 106 ? 11.138 -0.031 -8.814 1.00 96.19 106 VAL A CA 1
ATOM 791 C C . VAL A 1 106 ? 11.468 -1.525 -8.720 1.00 96.19 106 VAL A C 1
ATOM 793 O O . VAL A 1 106 ? 10.576 -2.361 -8.872 1.00 96.19 106 VAL A O 1
ATOM 796 N N . PRO A 1 107 ? 12.742 -1.912 -8.533 1.00 96.69 107 PRO A N 1
ATOM 797 C CA . PRO A 1 107 ? 13.100 -3.316 -8.360 1.00 96.69 107 PRO A CA 1
ATOM 798 C C . PRO A 1 107 ? 12.647 -3.904 -7.022 1.00 96.69 107 PRO A C 1
ATOM 800 O O . PRO A 1 107 ? 12.372 -5.101 -6.979 1.00 96.69 107 PRO A O 1
ATOM 803 N N . TRP A 1 108 ? 12.583 -3.096 -5.959 1.00 98.31 108 TRP A N 1
ATOM 804 C CA . TRP A 1 108 ? 12.309 -3.554 -4.595 1.00 98.31 108 TRP A CA 1
ATOM 805 C C . TRP A 1 108 ? 11.487 -2.539 -3.815 1.00 98.31 108 TRP A C 1
ATOM 807 O O . TRP A 1 108 ? 11.767 -1.340 -3.868 1.00 98.31 108 TRP A O 1
ATOM 817 N N . TYR A 1 109 ? 10.527 -3.044 -3.050 1.00 98.50 109 TYR A N 1
ATOM 818 C CA . TYR A 1 109 ? 9.701 -2.266 -2.138 1.00 98.50 109 TYR A CA 1
ATOM 819 C C . TYR A 1 109 ? 9.481 -3.040 -0.839 1.00 98.50 109 TYR A C 1
ATOM 821 O O . TYR A 1 109 ? 9.267 -4.254 -0.864 1.00 98.50 109 TYR A O 1
ATOM 829 N N . ALA A 1 110 ? 9.497 -2.325 0.279 1.00 98.81 110 ALA A N 1
ATOM 830 C CA . ALA A 1 110 ? 9.044 -2.816 1.570 1.00 98.81 110 ALA A CA 1
ATOM 831 C C . ALA A 1 110 ? 8.324 -1.693 2.321 1.00 98.81 110 ALA A C 1
ATOM 833 O O . ALA A 1 110 ? 8.705 -0.530 2.216 1.00 98.81 110 ALA A O 1
ATOM 834 N N . GLY A 1 111 ? 7.313 -2.039 3.104 1.00 98.75 111 GLY A N 1
ATOM 835 C CA . GLY A 1 111 ? 6.605 -1.121 3.980 1.00 98.75 111 GLY A CA 1
ATOM 836 C C . GLY A 1 111 ? 6.069 -1.843 5.201 1.00 98.75 111 GLY A C 1
ATOM 837 O O . GLY A 1 111 ? 5.740 -3.023 5.136 1.00 98.75 111 GLY A O 1
ATOM 838 N N . ALA A 1 112 ? 6.001 -1.149 6.323 1.00 98.88 112 ALA A N 1
ATOM 839 C CA . ALA A 1 112 ? 5.476 -1.680 7.566 1.00 98.88 112 ALA A CA 1
ATOM 840 C C . ALA A 1 112 ? 4.807 -0.567 8.360 1.00 98.88 112 ALA A C 1
ATOM 842 O O . ALA A 1 112 ? 5.129 0.609 8.190 1.00 98.88 112 ALA A O 1
ATOM 843 N N . GLY A 1 113 ? 3.907 -0.933 9.259 1.00 98.69 113 GLY A N 1
ATOM 844 C CA . GLY A 1 113 ? 3.269 0.053 10.109 1.00 98.69 113 GLY A CA 1
ATOM 845 C C . GLY A 1 113 ? 2.357 -0.545 11.155 1.00 98.69 113 GLY A C 1
ATOM 846 O O . GLY A 1 113 ? 2.147 -1.758 11.232 1.00 98.69 113 GLY A O 1
ATOM 847 N N . LEU A 1 114 ? 1.829 0.356 11.968 1.00 98.38 114 LEU A N 1
ATOM 848 C CA . LEU A 1 114 ? 0.902 0.092 13.047 1.00 98.38 114 LEU A CA 1
ATOM 849 C C . LEU A 1 114 ? -0.325 0.974 12.866 1.00 98.38 114 LEU A C 1
ATOM 851 O O . LEU A 1 114 ? -0.227 2.125 12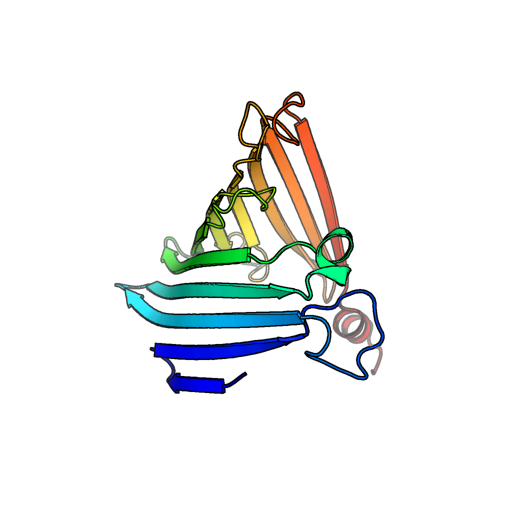.444 1.00 98.38 114 LEU A O 1
ATOM 855 N N . ARG A 1 115 ? -1.475 0.443 13.2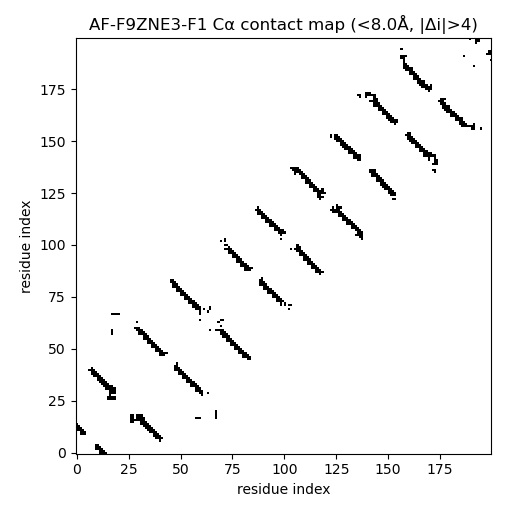52 1.00 97.19 115 ARG A N 1
ATOM 856 C CA . ARG A 1 115 ? -2.707 1.192 13.445 1.00 97.19 115 ARG A CA 1
ATOM 857 C C . ARG A 1 115 ? -3.271 0.892 14.819 1.00 97.19 115 ARG A C 1
ATOM 859 O O . ARG A 1 115 ? -3.119 -0.220 15.326 1.00 97.19 115 ARG A O 1
ATOM 866 N N . VAL A 1 116 ? -3.994 1.851 15.363 1.00 96.50 116 VAL A N 1
ATOM 867 C CA . VAL A 1 116 ? -4.760 1.697 16.589 1.00 96.50 116 VAL A CA 1
ATOM 868 C C . VAL A 1 116 ? -6.146 2.300 16.402 1.00 96.50 116 VAL A C 1
ATOM 870 O O . VAL A 1 116 ? -6.303 3.372 15.816 1.00 96.50 116 VAL A O 1
ATOM 873 N N . LYS A 1 117 ? -7.154 1.573 16.874 1.00 94.81 117 LYS A N 1
ATOM 874 C CA . LYS A 1 117 ? -8.551 1.994 16.972 1.00 94.81 117 LYS A CA 1
ATOM 875 C C . LYS A 1 117 ? -8.976 2.075 18.432 1.00 94.81 117 LYS A C 1
ATOM 877 O O . LYS A 1 117 ? -8.314 1.508 19.304 1.00 94.81 117 LYS A O 1
ATOM 882 N N . ASN A 1 118 ? -10.110 2.730 18.674 1.00 88.62 118 ASN A N 1
ATOM 883 C CA . ASN A 1 118 ? -10.687 2.946 20.006 1.00 88.62 118 ASN A CA 1
ATOM 884 C C . ASN A 1 118 ? -9.784 3.768 20.937 1.00 88.62 118 ASN A C 1
ATOM 886 O O . ASN A 1 118 ? -9.890 3.663 22.155 1.00 88.62 118 ASN A O 1
ATOM 890 N N . TRP A 1 119 ? -8.902 4.601 20.377 1.00 84.81 119 TRP A N 1
ATOM 891 C CA . TRP A 1 119 ? -8.070 5.510 21.169 1.00 84.81 119 TRP A CA 1
ATOM 892 C C . TRP A 1 119 ? -8.924 6.500 21.977 1.00 84.81 119 TRP A C 1
ATOM 894 O O . TRP A 1 119 ? -8.596 6.829 23.116 1.00 84.81 119 TRP A O 1
ATOM 904 N N . PHE A 1 120 ? -10.057 6.923 21.409 1.00 84.94 120 PHE A N 1
ATOM 905 C CA . PHE A 1 120 ? -11.075 7.716 22.087 1.00 84.94 120 PHE A CA 1
ATOM 906 C C . PHE A 1 120 ? -12.333 6.862 22.315 1.00 84.94 120 PHE A C 1
ATOM 908 O O . PHE A 1 120 ? -12.956 6.446 21.337 1.00 84.94 120 PHE A O 1
ATOM 915 N N . PRO A 1 121 ? -12.761 6.625 23.572 1.00 76.44 121 PRO A N 1
ATOM 916 C CA . PRO A 1 121 ? -13.899 5.746 23.872 1.00 76.44 121 PRO A CA 1
ATOM 917 C C . PRO A 1 121 ? -15.213 6.139 23.183 1.00 76.44 121 PRO A C 1
ATOM 919 O O . PRO A 1 121 ? -16.008 5.274 22.832 1.00 76.44 121 PRO A O 1
ATOM 922 N N . ASN A 1 122 ? -15.425 7.440 22.958 1.00 81.56 122 ASN A N 1
ATOM 923 C CA . ASN A 1 122 ? -16.631 7.968 22.312 1.00 81.56 122 ASN A CA 1
ATOM 924 C C . ASN A 1 122 ? -16.521 8.045 20.777 1.00 81.56 122 ASN A C 1
ATOM 926 O O . ASN A 1 122 ? -17.490 8.425 20.126 1.00 81.56 122 ASN A O 1
ATOM 930 N N . HIS A 1 123 ? -15.368 7.686 20.201 1.00 81.69 123 HIS A N 1
ATOM 931 C CA . HIS A 1 123 ? -15.116 7.719 18.758 1.00 81.69 123 HIS A CA 1
ATOM 932 C C . HIS A 1 123 ? -14.527 6.379 18.278 1.00 81.69 123 HIS A C 1
ATOM 934 O O . HIS A 1 123 ? -13.353 6.298 17.915 1.00 81.69 123 HIS A O 1
ATOM 940 N N . PRO A 1 124 ? -15.325 5.295 18.277 1.00 80.44 124 PRO A N 1
ATOM 941 C CA . PRO A 1 124 ? -14.850 3.957 17.900 1.00 80.44 124 PRO A CA 1
ATOM 942 C C . PRO A 1 124 ? -14.437 3.846 16.421 1.00 80.44 124 PRO A C 1
ATOM 944 O O . PRO A 1 124 ? -13.708 2.930 16.033 1.00 80.44 124 PRO A O 1
ATOM 947 N N . ASP A 1 125 ? -14.890 4.785 15.590 1.00 83.44 125 ASP A N 1
ATOM 948 C CA . ASP A 1 125 ? -14.524 4.869 14.177 1.00 83.44 125 ASP A CA 1
ATOM 949 C C . ASP A 1 125 ? -13.179 5.565 13.939 1.00 83.44 125 ASP A C 1
ATOM 951 O O . ASP A 1 125 ? -12.644 5.473 12.829 1.00 83.44 125 ASP A O 1
ATOM 955 N N . ASP A 1 126 ? -12.620 6.216 14.964 1.00 92.31 126 ASP A N 1
ATOM 956 C CA . ASP A 1 126 ? -11.355 6.921 14.844 1.00 92.31 126 ASP A CA 1
ATOM 957 C C . ASP A 1 126 ? -10.185 5.938 14.782 1.00 92.31 126 ASP A C 1
ATOM 959 O O . ASP A 1 126 ? -10.111 4.931 15.501 1.00 92.31 126 ASP A O 1
ATOM 963 N N . VAL A 1 127 ? -9.240 6.248 13.902 1.00 95.00 127 VAL A N 1
ATOM 964 C CA . VAL A 1 127 ? -8.048 5.434 13.665 1.00 95.00 127 VAL A CA 1
ATOM 965 C C . VAL A 1 127 ? -6.833 6.333 13.720 1.00 95.00 127 VAL A C 1
ATOM 967 O O . VAL A 1 127 ? -6.825 7.375 13.080 1.00 95.00 127 VAL A O 1
ATOM 970 N N . LEU A 1 128 ? -5.782 5.907 14.410 1.00 96.81 128 LEU A N 1
ATOM 971 C CA . LEU A 1 128 ? -4.446 6.483 14.275 1.00 96.81 128 LEU A CA 1
ATOM 972 C C . LEU A 1 128 ? -3.533 5.442 13.647 1.00 96.81 128 LEU A C 1
ATOM 974 O O . LEU A 1 128 ? -3.630 4.259 13.967 1.00 96.81 128 LEU A O 1
ATOM 978 N N . SER A 1 129 ? -2.668 5.857 12.731 1.00 97.75 129 SER A N 1
ATOM 979 C CA . SER A 1 129 ? -1.712 4.975 12.069 1.00 97.75 129 SER A CA 1
ATOM 980 C C . SER A 1 129 ? -0.357 5.645 11.928 1.00 97.75 129 SER A C 1
ATOM 982 O O . SER A 1 129 ? -0.261 6.855 11.737 1.00 97.75 129 SER A O 1
ATOM 984 N N . ALA A 1 130 ? 0.688 4.835 12.007 1.00 98.62 130 ALA A N 1
ATOM 985 C CA . ALA A 1 130 ? 2.046 5.239 11.701 1.00 98.62 130 ALA A CA 1
ATOM 986 C C . ALA A 1 130 ? 2.717 4.148 10.873 1.00 98.62 130 ALA A C 1
ATOM 988 O O . ALA A 1 130 ? 2.530 2.956 11.131 1.00 98.62 130 ALA A O 1
ATOM 989 N N . GLY A 1 131 ? 3.508 4.540 9.885 1.00 98.69 131 GLY A N 1
ATOM 990 C CA . GLY A 1 131 ? 4.143 3.596 8.982 1.00 98.69 131 GLY A CA 1
ATOM 991 C C . GLY A 1 131 ? 5.443 4.115 8.402 1.00 98.69 131 GLY A C 1
ATOM 992 O O . GLY A 1 131 ? 5.757 5.301 8.461 1.00 98.69 131 GLY A O 1
ATOM 993 N N . ALA A 1 132 ? 6.203 3.192 7.834 1.00 98.88 132 ALA A N 1
ATOM 994 C CA . ALA A 1 132 ? 7.379 3.488 7.047 1.00 98.88 132 ALA A CA 1
ATOM 995 C C . ALA A 1 132 ? 7.372 2.638 5.780 1.00 98.88 132 ALA A C 1
ATOM 997 O O . ALA A 1 132 ? 6.949 1.481 5.791 1.00 98.88 132 ALA A O 1
ATOM 998 N N . SER A 1 133 ? 7.888 3.183 4.687 1.00 98.69 133 SER A N 1
ATOM 999 C CA . SER A 1 133 ? 8.147 2.426 3.470 1.00 98.69 133 SER A CA 1
ATOM 1000 C C . SER A 1 133 ? 9.474 2.817 2.853 1.00 98.69 133 SER A C 1
ATOM 1002 O O . SER A 1 133 ? 9.976 3.919 3.054 1.00 98.69 133 SER A O 1
ATOM 1004 N N . ARG A 1 134 ? 10.067 1.885 2.116 1.00 98.75 134 ARG A N 1
ATOM 1005 C CA . ARG A 1 134 ? 11.331 2.061 1.419 1.00 98.75 134 ARG A CA 1
ATOM 1006 C C . ARG A 1 134 ? 11.227 1.456 0.035 1.00 98.75 134 ARG A C 1
ATOM 1008 O O . ARG A 1 134 ? 10.881 0.284 -0.121 1.00 98.75 134 ARG A O 1
ATOM 1015 N N . VAL A 1 135 ? 11.593 2.247 -0.961 1.00 98.44 135 VAL A N 1
ATOM 1016 C CA . VAL A 1 135 ? 11.568 1.856 -2.363 1.00 98.44 135 VAL A CA 1
ATOM 1017 C C . VAL A 1 135 ? 12.951 2.035 -2.974 1.00 98.44 135 VAL A C 1
ATOM 1019 O O . VAL A 1 135 ? 13.546 3.108 -2.932 1.00 98.44 135 VAL A O 1
ATOM 1022 N N . SER A 1 136 ? 13.501 0.956 -3.525 1.00 98.12 136 SER A N 1
ATOM 1023 C CA . SER A 1 136 ? 14.710 1.058 -4.341 1.00 98.12 136 SER A CA 1
ATOM 1024 C C . SER A 1 136 ? 14.332 1.557 -5.722 1.00 98.12 136 SER A C 1
ATOM 1026 O O . SER A 1 136 ? 13.380 1.054 -6.316 1.00 98.12 136 SER A O 1
ATOM 1028 N N . LEU A 1 137 ? 15.100 2.511 -6.236 1.00 97.25 137 LEU A N 1
ATOM 1029 C CA . LEU A 1 137 ? 14.860 3.141 -7.524 1.00 97.25 137 LEU A CA 1
ATOM 1030 C C . LEU A 1 137 ? 16.027 2.835 -8.459 1.00 97.25 137 LEU A C 1
ATOM 1032 O O . LEU A 1 137 ? 17.197 3.008 -8.118 1.00 97.25 137 LEU A O 1
ATOM 1036 N N . ARG A 1 138 ? 15.717 2.306 -9.639 1.00 94.81 138 ARG A N 1
ATOM 1037 C CA . ARG A 1 138 ? 16.735 1.867 -10.588 1.00 94.81 138 ARG A CA 1
ATOM 1038 C C . ARG A 1 138 ? 17.496 3.052 -11.160 1.00 94.81 138 ARG A C 1
ATOM 1040 O O . ARG A 1 138 ? 16.894 3.996 -11.653 1.00 94.81 138 ARG A O 1
ATOM 1047 N N . GLY A 1 139 ? 18.821 2.925 -11.185 1.00 95.38 139 GLY A N 1
ATOM 1048 C CA . GLY A 1 139 ? 19.700 3.940 -11.764 1.00 95.38 139 GLY A CA 1
ATOM 1049 C C . GLY A 1 139 ? 19.809 5.205 -10.916 1.00 95.38 139 GLY A C 1
ATOM 1050 O O . GLY A 1 139 ? 20.397 6.175 -11.377 1.00 95.38 139 GLY A O 1
ATOM 1051 N N . LEU A 1 140 ? 19.266 5.192 -9.695 1.00 97.19 140 LEU A N 1
ATOM 1052 C CA . LEU A 1 140 ? 19.319 6.310 -8.766 1.00 97.19 140 LEU A CA 1
ATOM 1053 C C . LEU A 1 140 ? 20.223 5.970 -7.573 1.00 97.19 140 LEU A C 1
ATOM 1055 O O . LEU A 1 140 ? 20.318 4.801 -7.186 1.00 97.19 140 LEU A O 1
ATOM 1059 N N . PRO A 1 141 ? 20.922 6.970 -7.007 1.00 96.38 141 PRO A N 1
ATOM 1060 C CA . PRO A 1 141 ? 21.946 6.741 -5.989 1.00 96.38 141 PRO A CA 1
ATOM 1061 C C . PRO A 1 141 ? 21.360 6.307 -4.642 1.00 96.38 141 PRO A C 1
ATOM 1063 O O . PRO A 1 141 ? 22.035 5.633 -3.861 1.00 96.38 141 PRO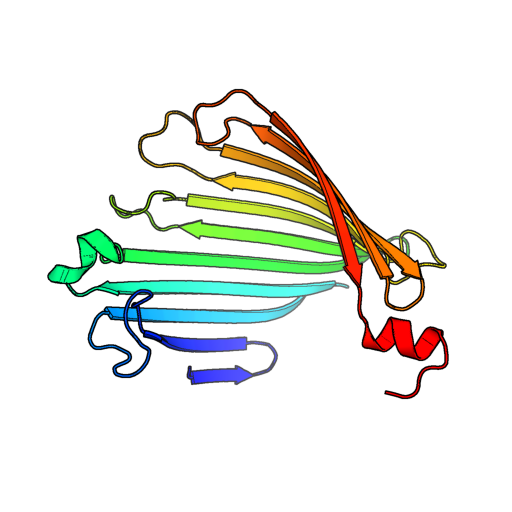 A O 1
ATOM 1066 N N . HIS A 1 142 ? 20.106 6.670 -4.363 1.00 98.06 142 HIS A N 1
ATOM 1067 C CA . HIS A 1 142 ? 19.449 6.369 -3.101 1.00 98.06 142 HIS A CA 1
ATOM 1068 C C . HIS A 1 142 ? 18.080 5.722 -3.306 1.00 98.06 142 HIS A C 1
ATOM 1070 O O . HIS A 1 142 ? 17.364 5.983 -4.271 1.00 98.06 142 HIS A O 1
ATOM 1076 N N . ALA A 1 143 ? 17.710 4.874 -2.348 1.00 98.38 143 ALA A N 1
ATOM 1077 C CA . ALA A 1 143 ? 16.327 4.467 -2.166 1.00 98.38 143 ALA A CA 1
ATOM 1078 C C . ALA A 1 143 ? 15.544 5.620 -1.529 1.00 98.38 143 ALA A C 1
ATOM 1080 O O . ALA A 1 143 ? 16.046 6.268 -0.605 1.00 98.38 143 ALA A O 1
ATOM 1081 N N . GLU A 1 144 ? 14.312 5.819 -1.977 1.00 98.75 144 GLU A N 1
ATOM 1082 C CA . GLU A 1 144 ? 13.379 6.728 -1.321 1.00 98.75 144 GLU A CA 1
ATOM 1083 C C . GLU A 1 144 ? 12.789 6.025 -0.092 1.00 98.75 144 GLU A C 1
ATOM 1085 O O . GLU A 1 144 ? 12.511 4.822 -0.113 1.00 98.75 144 GLU A O 1
ATOM 1090 N N . THR A 1 145 ? 12.677 6.743 1.024 1.00 98.81 145 THR A N 1
ATOM 1091 C CA . THR A 1 145 ? 12.071 6.235 2.263 1.00 98.81 145 THR A CA 1
ATOM 1092 C C . THR A 1 145 ? 11.036 7.228 2.757 1.00 98.81 145 THR A C 1
ATOM 1094 O O . THR A 1 145 ? 11.357 8.400 2.911 1.00 98.81 145 THR A O 1
ATOM 1097 N N . ASN A 1 146 ? 9.822 6.763 3.019 1.00 98.62 146 ASN A N 1
ATOM 1098 C CA . ASN A 1 146 ? 8.728 7.577 3.531 1.00 98.62 146 ASN A CA 1
ATOM 1099 C C . ASN A 1 146 ? 8.376 7.127 4.950 1.00 98.62 146 ASN A C 1
ATOM 1101 O O . ASN A 1 146 ? 8.253 5.925 5.184 1.00 98.62 146 ASN A O 1
ATOM 1105 N N . TYR A 1 147 ? 8.207 8.073 5.867 1.00 98.75 147 TYR A N 1
ATOM 1106 C CA . TYR A 1 147 ? 7.630 7.864 7.192 1.00 98.75 147 TYR A CA 1
ATOM 1107 C C . TYR A 1 147 ? 6.332 8.650 7.277 1.00 98.75 147 TYR A C 1
ATOM 1109 O O . TYR A 1 147 ? 6.345 9.846 7.011 1.00 98.75 147 TYR A O 1
ATOM 1117 N N . GLU A 1 148 ? 5.248 8.007 7.687 1.00 98.62 148 GLU A N 1
ATOM 1118 C CA . GLU A 1 148 ? 3.911 8.596 7.712 1.00 98.62 148 GLU A CA 1
ATOM 1119 C C . GLU A 1 148 ? 3.294 8.462 9.101 1.00 98.62 148 GLU A C 1
ATOM 1121 O O . GLU A 1 148 ? 3.412 7.417 9.747 1.00 98.62 148 GLU A O 1
ATOM 1126 N N . VAL A 1 149 ? 2.599 9.511 9.535 1.00 98.50 149 VAL A N 1
ATOM 1127 C CA . VAL A 1 149 ? 1.612 9.453 10.613 1.00 98.50 149 VAL A CA 1
ATOM 1128 C C . VAL A 1 149 ? 0.312 10.038 10.081 1.00 98.50 149 VAL A C 1
ATOM 1130 O O . VAL A 1 149 ? 0.282 11.169 9.601 1.00 98.50 149 VAL A O 1
ATOM 1133 N N . THR A 1 150 ? -0.772 9.280 10.191 1.00 97.75 150 THR A N 1
ATOM 1134 C CA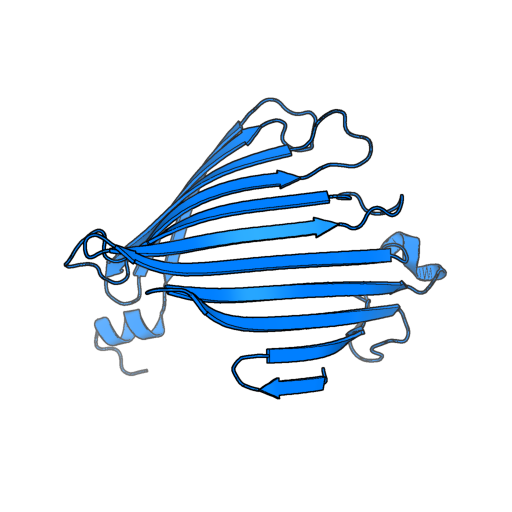 . THR A 1 150 ? -2.103 9.691 9.739 1.00 97.75 150 THR A CA 1
ATOM 1135 C C . THR A 1 150 ? -3.151 9.316 10.776 1.00 97.75 150 THR A C 1
ATOM 1137 O O . THR A 1 150 ? -2.954 8.415 11.596 1.00 97.75 150 THR A O 1
ATOM 1140 N N . GLY A 1 151 ? -4.284 10.008 10.754 1.00 96.12 151 GLY A N 1
ATOM 1141 C CA . GLY A 1 151 ? -5.451 9.619 11.530 1.00 96.12 151 GLY A CA 1
ATOM 1142 C C . GLY A 1 151 ? -6.723 9.796 10.727 1.00 96.12 151 GLY A C 1
ATOM 1143 O O . GLY A 1 151 ? -6.761 10.643 9.853 1.00 96.12 151 GLY A O 1
ATOM 1144 N N . ILE A 1 152 ? -7.756 9.013 11.010 1.00 95.69 152 ILE A N 1
ATOM 1145 C CA . ILE A 1 152 ? -9.112 9.211 10.493 1.00 95.69 152 ILE A CA 1
ATOM 1146 C C . ILE A 1 152 ? -9.970 9.591 11.691 1.00 95.69 152 ILE A C 1
ATOM 1148 O O . ILE A 1 152 ? -10.010 8.832 12.654 1.00 95.69 152 ILE A O 1
ATOM 1152 N N . PHE A 1 153 ? -10.644 10.735 11.615 1.00 94.31 153 PHE A N 1
ATOM 1153 C CA . PHE A 1 153 ? -11.476 11.274 12.687 1.00 94.31 153 PHE A CA 1
ATOM 1154 C C . PHE A 1 153 ? -12.884 11.545 12.174 1.00 94.31 153 PHE A C 1
ATOM 1156 O O . PHE A 1 153 ? -13.063 12.291 11.205 1.00 94.31 153 PHE A O 1
ATOM 1163 N N . ALA A 1 154 ? -13.893 10.954 12.806 1.00 91.56 154 ALA A N 1
ATOM 1164 C CA . ALA A 1 154 ? -15.284 11.243 12.483 1.00 91.56 154 ALA A CA 1
ATOM 1165 C C . ALA A 1 154 ? -15.677 12.619 13.047 1.00 91.56 154 ALA A C 1
ATOM 1167 O O . ALA A 1 154 ? -15.692 12.822 14.259 1.00 91.56 154 ALA A O 1
ATOM 1168 N N . LEU A 1 155 ? -16.022 13.565 12.167 1.00 90.19 155 LEU A N 1
ATOM 1169 C CA . LEU A 1 155 ? -16.517 14.888 12.576 1.00 90.19 155 LEU A CA 1
ATOM 1170 C C . LEU A 1 155 ? -18.036 14.889 12.803 1.00 90.19 155 LEU A C 1
ATOM 1172 O O . LEU A 1 155 ? -18.566 15.733 13.520 1.00 90.19 155 LEU A O 1
ATOM 1176 N N . GLY A 1 156 ? -18.736 13.945 12.176 1.00 88.56 156 GLY A N 1
ATOM 1177 C CA . GLY A 1 156 ? -20.177 13.755 12.264 1.00 88.56 156 GLY A CA 1
ATOM 1178 C C . GLY A 1 156 ? -20.64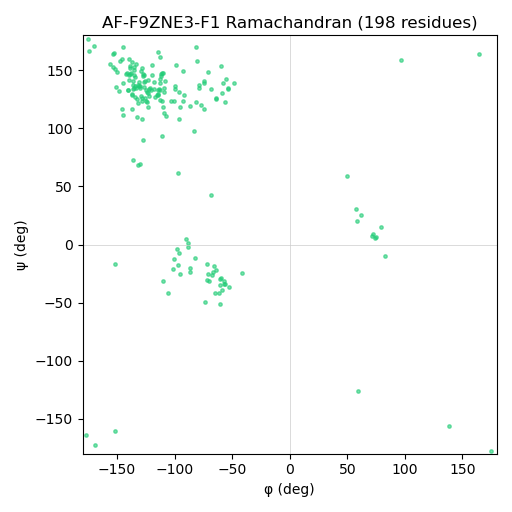0 12.650 11.309 1.00 88.56 156 GLY A C 1
ATOM 1179 O O . GLY A 1 156 ? -19.814 12.039 10.624 1.00 88.56 156 GLY A O 1
ATOM 1180 N N . PRO A 1 157 ? -21.951 12.373 11.234 1.00 88.50 157 PRO A N 1
ATOM 1181 C CA . PRO A 1 157 ? -22.483 11.366 10.322 1.00 88.50 157 PRO A CA 1
ATOM 1182 C C . PRO A 1 157 ? -22.086 11.648 8.867 1.00 88.50 157 PRO A C 1
ATOM 1184 O O . PRO A 1 157 ? -22.377 12.714 8.326 1.00 88.50 157 PRO A O 1
ATOM 1187 N N . GLY A 1 158 ? -21.417 10.683 8.237 1.00 89.75 158 GLY A N 1
ATOM 1188 C CA . GLY A 1 158 ? -20.985 10.776 6.845 1.00 89.75 158 GLY A CA 1
ATOM 1189 C C . GLY A 1 158 ? -19.836 11.745 6.572 1.00 89.75 158 GLY A C 1
ATOM 1190 O O . GLY A 1 158 ? -19.529 11.950 5.408 1.00 89.75 158 GLY A O 1
ATOM 1191 N N . VAL A 1 159 ? -19.185 12.332 7.586 1.00 93.44 159 VAL A N 1
ATOM 1192 C CA . VAL A 1 159 ? -18.049 13.249 7.383 1.00 93.44 159 VAL A CA 1
ATOM 1193 C C . VAL A 1 159 ? -16.857 12.820 8.224 1.00 93.44 159 VAL A C 1
ATOM 1195 O O . VAL A 1 159 ? -16.937 12.743 9.454 1.00 93.44 159 VAL A O 1
ATOM 1198 N N . LYS A 1 160 ? -15.722 12.588 7.562 1.00 95.06 160 LYS A N 1
ATOM 1199 C CA . LYS A 1 160 ? -14.458 12.234 8.212 1.00 95.06 160 LYS A CA 1
ATOM 1200 C C . LYS A 1 160 ? -13.339 13.158 7.762 1.00 95.06 160 LYS A C 1
ATOM 1202 O O . LYS A 1 160 ? -13.276 13.564 6.603 1.00 95.06 160 LYS A O 1
ATOM 1207 N N . LEU A 1 161 ? -12.437 13.455 8.687 1.00 96.31 161 LEU A N 1
ATOM 1208 C CA . LEU A 1 161 ? -11.210 14.192 8.434 1.00 96.31 161 LEU A CA 1
ATOM 1209 C C . LEU A 1 161 ? -10.024 13.245 8.552 1.00 96.31 161 LEU A C 1
ATOM 1211 O O . LEU A 1 161 ? -9.935 12.483 9.512 1.00 96.31 161 LEU A O 1
ATOM 1215 N N . GLN A 1 162 ? -9.106 13.319 7.598 1.00 97.19 162 GLN A N 1
ATOM 1216 C CA . GLN A 1 162 ? -7.884 12.539 7.601 1.00 97.19 162 GLN A CA 1
ATOM 1217 C C . GLN A 1 162 ? -6.663 13.452 7.431 1.00 97.19 162 GLN A C 1
ATOM 1219 O O . GLN A 1 162 ? -6.272 13.737 6.294 1.00 97.19 162 GLN A O 1
ATOM 1224 N N . PRO A 1 163 ? -6.078 13.966 8.530 1.00 97.81 163 PRO A N 1
ATOM 1225 C CA . PRO A 1 163 ? -4.761 14.577 8.484 1.00 97.81 163 PRO A CA 1
ATOM 1226 C C . PRO A 1 163 ? -3.683 13.511 8.281 1.00 97.81 163 PRO A C 1
ATOM 1228 O O . PRO A 1 163 ? -3.794 12.367 8.734 1.00 97.81 163 PRO A O 1
ATOM 1231 N N . ASP A 1 164 ? -2.621 13.913 7.609 1.00 98.06 164 ASP A N 1
ATOM 1232 C CA . ASP A 1 164 ? -1.504 13.065 7.239 1.00 98.06 164 ASP A CA 1
ATOM 1233 C C . ASP A 1 164 ? -0.229 13.913 7.218 1.00 98.06 164 ASP A C 1
ATOM 1235 O O . ASP A 1 164 ? -0.217 15.037 6.704 1.00 98.06 164 ASP A O 1
ATOM 1239 N N . LEU A 1 165 ? 0.823 13.397 7.847 1.00 98.69 165 LEU A N 1
ATOM 1240 C CA . LEU A 1 165 ? 2.135 14.018 7.896 1.00 98.69 165 LEU A CA 1
ATOM 1241 C C . LEU A 1 165 ? 3.185 13.003 7.459 1.00 98.69 165 LEU A C 1
ATOM 1243 O O . LEU A 1 165 ? 3.296 11.927 8.050 1.00 98.69 165 LEU A O 1
ATOM 1247 N N . GLN A 1 166 ? 3.987 13.380 6.467 1.00 98.50 166 GLN A N 1
ATOM 1248 C CA . GLN A 1 166 ? 4.991 12.521 5.854 1.00 98.50 166 GLN A CA 1
ATOM 1249 C C . GLN A 1 166 ? 6.374 13.163 5.852 1.00 98.50 166 GLN A C 1
ATOM 1251 O O . GLN A 1 166 ? 6.534 14.326 5.483 1.00 98.50 166 GLN A O 1
ATOM 1256 N N . VAL A 1 167 ? 7.391 12.380 6.206 1.00 98.81 167 VAL A N 1
ATOM 1257 C CA . VAL A 1 167 ? 8.802 12.716 5.990 1.00 98.81 167 VAL A CA 1
ATOM 1258 C C . VAL A 1 167 ? 9.347 11.801 4.905 1.00 98.81 167 VAL A C 1
ATOM 1260 O O . VAL A 1 167 ? 9.492 10.597 5.114 1.00 98.81 167 VAL A O 1
ATOM 1263 N N . ILE A 1 168 ? 9.690 12.381 3.757 1.00 98.75 168 ILE A N 1
ATOM 1264 C CA . ILE A 1 168 ? 10.183 11.653 2.587 1.00 98.75 168 ILE A CA 1
ATOM 1265 C C . ILE A 1 168 ? 11.675 11.932 2.433 1.00 98.75 168 ILE A C 1
ATOM 1267 O O . ILE A 1 168 ? 12.088 13.043 2.106 1.00 98.75 168 ILE A O 1
ATOM 1271 N N . VAL A 1 169 ? 12.492 10.914 2.676 1.00 98.81 169 VAL A N 1
ATOM 1272 C CA . VAL A 1 169 ? 13.950 10.944 2.554 1.00 98.81 169 VAL A CA 1
ATOM 1273 C C . VAL A 1 169 ? 14.347 10.491 1.152 1.00 98.81 169 VAL A C 1
ATOM 1275 O O . VAL A 1 169 ? 13.938 9.419 0.706 1.00 98.81 169 VAL A O 1
ATOM 1278 N N . HIS A 1 170 ? 15.179 11.293 0.485 1.00 98.50 170 HIS A N 1
ATOM 1279 C CA . HIS A 1 170 ? 15.551 11.133 -0.923 1.00 98.50 170 HIS A CA 1
ATOM 1280 C C . HIS A 1 170 ? 14.349 10.951 -1.870 1.00 98.50 170 HIS A C 1
ATOM 1282 O O . HIS A 1 170 ? 14.291 9.926 -2.554 1.00 98.50 170 HIS A O 1
ATOM 1288 N N . PRO A 1 171 ? 13.397 11.905 -1.952 1.00 98.25 171 PRO A N 1
ATOM 1289 C CA . PRO A 1 171 ? 12.324 11.829 -2.940 1.00 98.25 171 PRO A CA 1
ATOM 1290 C C . PRO A 1 171 ? 12.895 11.653 -4.356 1.00 98.25 171 PRO A C 1
ATOM 1292 O O . PRO A 1 171 ? 13.875 12.303 -4.740 1.00 98.25 171 PRO A O 1
ATOM 1295 N N . GLY A 1 172 ? 12.342 10.721 -5.126 1.00 97.06 172 GLY A N 1
ATOM 1296 C CA . GLY A 1 172 ? 12.860 10.327 -6.434 1.00 97.06 172 GLY A CA 1
ATOM 1297 C C . GLY A 1 172 ? 14.307 9.819 -6.405 1.00 97.06 172 GLY A C 1
ATOM 1298 O O . GLY A 1 172 ? 14.983 9.876 -7.425 1.00 97.06 172 GLY A O 1
ATOM 1299 N N . GLY A 1 173 ? 14.816 9.384 -5.249 1.00 97.75 173 GLY A N 1
ATOM 1300 C CA . GLY A 1 173 ? 16.159 8.830 -5.060 1.00 97.75 173 GLY A CA 1
ATOM 1301 C C . GLY A 1 173 ? 17.308 9.840 -5.093 1.00 97.75 173 GLY A C 1
ATOM 1302 O O . GLY A 1 173 ? 18.465 9.424 -5.052 1.00 97.75 173 GLY A O 1
ATOM 1303 N N . GLN A 1 174 ? 17.019 11.143 -5.179 1.00 97.38 174 GLN A N 1
ATOM 1304 C CA . GLN A 1 174 ? 18.051 12.177 -5.358 1.00 97.38 174 GLN A CA 1
ATOM 1305 C C . GLN A 1 174 ? 17.703 13.560 -4.789 1.00 97.38 174 GLN A C 1
ATOM 1307 O O . GLN A 1 174 ? 18.596 14.392 -4.645 1.00 97.38 174 GLN A O 1
ATOM 1312 N N . LEU A 1 175 ? 16.432 13.843 -4.490 1.00 98.12 175 LEU A N 1
ATOM 1313 C CA . LEU A 1 175 ? 16.027 15.153 -3.977 1.00 98.12 175 LEU A CA 1
ATOM 1314 C C . LEU A 1 175 ? 16.307 15.275 -2.466 1.00 98.12 175 LEU A C 1
ATOM 1316 O O . LEU A 1 175 ? 16.407 14.258 -1.775 1.00 98.12 175 LEU A O 1
ATOM 1320 N N . PRO A 1 176 ? 16.424 16.499 -1.921 1.00 98.31 176 PRO A N 1
ATOM 1321 C CA . PRO A 1 176 ? 16.502 16.708 -0.477 1.00 98.31 176 PRO A CA 1
ATOM 1322 C C . PRO A 1 176 ? 15.262 16.187 0.259 1.00 98.31 176 PRO A C 1
ATOM 1324 O O . PRO A 1 176 ? 14.168 16.146 -0.305 1.00 98.31 176 PRO A O 1
ATOM 1327 N N . THR A 1 177 ? 15.432 15.825 1.534 1.00 98.69 177 THR A N 1
ATOM 1328 C CA . THR A 1 177 ? 14.329 15.395 2.405 1.00 98.69 177 THR A CA 1
ATOM 1329 C C . THR A 1 177 ? 13.199 16.423 2.424 1.00 98.69 177 THR A C 1
ATOM 1331 O O . THR A 1 177 ? 13.449 17.618 2.587 1.00 98.69 177 THR A O 1
ATOM 1334 N N . ALA A 1 178 ? 11.960 15.946 2.310 1.00 98.56 178 ALA A N 1
ATOM 1335 C CA . ALA A 1 178 ? 10.758 16.769 2.323 1.00 98.56 178 ALA A CA 1
ATOM 1336 C C . ALA A 1 178 ? 9.849 16.412 3.506 1.00 98.56 178 ALA A C 1
ATOM 1338 O O . ALA A 1 178 ? 9.661 15.237 3.816 1.00 98.56 178 ALA A O 1
ATOM 1339 N N . LEU A 1 179 ? 9.263 17.436 4.130 1.00 98.69 179 LEU A N 1
ATOM 1340 C CA . LEU A 1 179 ? 8.128 17.303 5.041 1.00 98.69 179 LEU A CA 1
ATOM 1341 C C . LEU A 1 179 ? 6.862 17.686 4.273 1.00 98.69 179 LEU A C 1
ATOM 1343 O O . LEU A 1 179 ? 6.782 18.787 3.728 1.00 98.69 179 LEU A O 1
ATOM 1347 N N . VAL A 1 180 ? 5.888 16.787 4.228 1.00 98.50 180 VAL A N 1
ATOM 1348 C CA . VAL A 1 180 ? 4.635 16.959 3.489 1.00 98.50 180 VAL A CA 1
ATOM 1349 C C . VAL A 1 180 ? 3.476 16.812 4.462 1.00 98.50 180 VAL A C 1
ATOM 1351 O O . VAL A 1 180 ? 3.427 15.855 5.225 1.00 98.50 180 VAL A O 1
ATOM 1354 N N . GLY A 1 181 ? 2.551 17.768 4.438 1.00 98.38 181 GLY A N 1
ATOM 1355 C CA . GLY A 1 181 ? 1.287 17.686 5.164 1.00 98.38 181 GLY A CA 1
ATOM 1356 C C . GLY A 1 181 ? 0.130 17.591 4.180 1.00 98.38 181 GLY A C 1
ATOM 1357 O O . GLY A 1 181 ? 0.067 18.369 3.226 1.00 98.38 181 GLY A O 1
ATOM 1358 N N . ILE A 1 182 ? -0.783 16.654 4.412 1.00 97.94 182 ILE A N 1
ATOM 1359 C CA . ILE A 1 182 ? -1.991 16.463 3.610 1.00 97.94 182 ILE A CA 1
ATOM 1360 C C . ILE A 1 182 ? -3.193 16.486 4.551 1.00 97.94 182 ILE A C 1
ATOM 1362 O O . ILE A 1 182 ? -3.164 15.947 5.655 1.00 97.94 182 ILE A O 1
ATOM 1366 N N . LEU A 1 183 ? -4.275 17.114 4.100 1.00 98.00 183 LEU A N 1
ATOM 1367 C CA . LEU A 1 183 ? -5.568 17.043 4.761 1.00 98.00 183 LEU A CA 1
ATOM 1368 C C . LEU A 1 183 ? -6.592 16.520 3.763 1.00 98.00 183 LEU A C 1
ATOM 1370 O O . LEU A 1 183 ? -6.838 17.148 2.733 1.00 98.00 183 LEU A O 1
ATOM 1374 N N . ARG A 1 184 ? -7.183 15.365 4.062 1.00 97.56 184 ARG A N 1
ATOM 1375 C CA . ARG A 1 184 ? -8.267 14.779 3.273 1.00 97.56 184 ARG A CA 1
ATOM 1376 C C . ARG A 1 184 ? -9.580 14.890 4.034 1.00 97.56 184 ARG A C 1
ATOM 1378 O O . ARG A 1 184 ? -9.625 14.684 5.242 1.00 97.56 184 ARG A O 1
ATOM 1385 N N . VAL A 1 185 ? -10.649 15.181 3.304 1.00 97.00 185 VAL A N 1
ATOM 1386 C CA . VAL A 1 185 ? -12.024 15.101 3.799 1.00 97.00 185 VAL A CA 1
ATOM 1387 C C . VAL A 1 185 ? -12.723 13.991 3.026 1.00 97.00 185 VAL A C 1
ATOM 1389 O O . VAL A 1 185 ? -12.649 13.964 1.798 1.00 97.00 185 VAL A O 1
ATOM 1392 N N . ASP A 1 186 ? -13.364 13.078 3.747 1.00 95.00 186 ASP A N 1
ATOM 1393 C CA . ASP A 1 186 ? -14.211 12.027 3.184 1.00 95.00 186 ASP A CA 1
ATOM 1394 C C . ASP A 1 186 ? -15.673 12.335 3.523 1.00 95.00 186 ASP A C 1
ATOM 1396 O O . ASP A 1 186 ? -15.992 12.668 4.670 1.00 95.00 186 ASP A O 1
ATOM 1400 N N . ILE A 1 187 ? -16.536 12.273 2.507 1.00 94.69 187 ILE A N 1
ATOM 1401 C CA . ILE A 1 187 ? -17.958 12.594 2.606 1.00 94.69 187 ILE A CA 1
ATOM 1402 C C . ILE A 1 187 ? -18.772 11.439 2.020 1.00 94.69 187 ILE A C 1
ATOM 1404 O O . ILE A 1 187 ? -18.868 11.281 0.802 1.00 94.69 187 ILE A O 1
ATOM 1408 N N . ASP A 1 188 ? -19.434 10.684 2.894 1.00 93.88 188 ASP A N 1
ATOM 1409 C CA . ASP A 1 188 ? -20.521 9.785 2.517 1.00 93.88 188 ASP A CA 1
ATOM 1410 C C . ASP A 1 188 ? -21.813 10.602 2.428 1.00 93.88 188 ASP A C 1
ATOM 1412 O O . ASP A 1 188 ? -22.483 10.878 3.428 1.00 93.88 188 ASP A O 1
ATOM 1416 N N . LEU A 1 189 ? -22.161 10.996 1.202 1.00 91.44 189 LEU A N 1
ATOM 1417 C CA . LEU A 1 189 ? -23.340 11.813 0.923 1.00 91.44 189 LEU A CA 1
ATOM 1418 C C . LEU A 1 189 ? -24.649 11.137 1.341 1.00 91.44 189 LEU A C 1
ATOM 1420 O O . LEU A 1 189 ? -25.592 11.837 1.702 1.00 91.44 189 LEU A O 1
ATOM 1424 N N . VAL A 1 190 ? -24.723 9.803 1.320 1.00 91.69 190 VAL A N 1
ATOM 1425 C CA . VAL A 1 190 ? -25.942 9.080 1.701 1.00 91.69 190 VAL A CA 1
ATOM 1426 C C . VAL A 1 190 ? -26.122 9.138 3.209 1.00 91.69 190 VAL A C 1
ATOM 1428 O O . VAL A 1 190 ? -27.202 9.477 3.697 1.00 91.69 190 VAL A O 1
ATOM 1431 N N . GLN A 1 191 ? -25.068 8.824 3.961 1.00 89.69 191 GLN A N 1
ATOM 1432 C CA . GLN A 1 191 ? -25.107 8.882 5.418 1.00 89.69 191 GLN A CA 1
ATOM 1433 C C . GLN A 1 191 ? -25.312 10.320 5.909 1.00 89.69 191 GLN A C 1
ATOM 1435 O O . GLN A 1 191 ? -26.117 10.560 6.814 1.00 89.69 191 GLN A O 1
ATOM 1440 N N . TRP A 1 192 ? -24.631 11.274 5.277 1.00 88.81 192 TRP A N 1
ATOM 1441 C CA . TRP A 1 192 ? -24.784 12.689 5.570 1.00 88.81 192 TRP A CA 1
ATOM 1442 C C . TRP A 1 192 ? -26.222 13.158 5.318 1.00 88.81 192 TRP A C 1
ATOM 1444 O O . TRP A 1 192 ? -26.850 13.685 6.233 1.00 88.81 192 TRP A O 1
ATOM 1454 N N . ALA A 1 193 ? -26.804 12.885 4.148 1.00 87.50 193 ALA A N 1
ATOM 1455 C CA . ALA A 1 193 ? -28.172 13.290 3.818 1.00 87.50 193 ALA A CA 1
ATOM 1456 C C . ALA A 1 193 ? -29.219 12.677 4.766 1.00 87.50 193 ALA A C 1
ATOM 1458 O O . ALA A 1 193 ? -30.100 13.387 5.254 1.00 87.50 193 ALA A O 1
ATOM 1459 N N . LYS A 1 194 ? -29.074 11.392 5.122 1.00 90.12 194 LYS A N 1
ATOM 1460 C CA . LYS A 1 194 ? -29.932 10.739 6.127 1.00 90.12 194 LYS A CA 1
ATOM 1461 C C . LYS A 1 194 ? -29.870 11.443 7.483 1.00 90.12 194 LYS A C 1
ATOM 1463 O O . LYS A 1 194 ? -30.901 11.604 8.129 1.00 90.12 194 LYS A O 1
ATOM 1468 N N . SER A 1 195 ? -28.690 11.908 7.899 1.00 88.12 195 SER A N 1
ATOM 1469 C CA . SER A 1 195 ? -28.531 12.660 9.155 1.00 88.12 195 SER A CA 1
ATOM 1470 C C . SER A 1 195 ? -29.225 14.025 9.144 1.00 88.12 195 SER A C 1
ATOM 1472 O O . SER A 1 195 ? -29.576 14.537 10.202 1.00 88.12 195 SER A O 1
ATOM 1474 N N . GLN A 1 196 ? -29.457 14.589 7.956 1.00 86.81 196 GLN A N 1
ATOM 1475 C CA . GLN A 1 196 ? -30.185 15.845 7.761 1.00 86.81 196 GLN A CA 1
ATOM 1476 C C . GLN A 1 196 ? -31.698 15.629 7.566 1.00 86.81 196 GLN A C 1
ATOM 1478 O O . GLN A 1 196 ? -32.422 16.578 7.279 1.00 86.81 196 GLN A O 1
ATOM 1483 N N . GLY A 1 197 ? -32.190 14.391 7.697 1.00 87.50 197 GLY A N 1
ATOM 1484 C CA . GLY A 1 197 ? -33.602 14.053 7.498 1.00 87.50 197 GLY A CA 1
ATOM 1485 C C . GLY A 1 197 ? -34.024 13.925 6.031 1.00 87.50 197 GLY A C 1
ATOM 1486 O O . GLY A 1 197 ? -35.219 13.912 5.740 1.00 87.50 197 GLY A O 1
ATOM 1487 N N . VAL A 1 198 ? -33.073 13.821 5.099 1.00 83.38 198 VAL A N 1
ATOM 1488 C CA . VAL A 1 198 ? -33.368 13.596 3.679 1.00 83.38 198 VAL A CA 1
ATOM 1489 C C . VAL A 1 198 ? -33.624 12.106 3.448 1.00 83.38 198 VAL A C 1
ATOM 1491 O O . VAL A 1 198 ? -32.770 11.266 3.739 1.00 83.38 198 VAL A O 1
ATOM 1494 N N . ALA A 1 199 ? -34.797 11.775 2.906 1.00 77.50 199 ALA A N 1
ATOM 1495 C CA . ALA A 1 199 ? -35.092 10.432 2.419 1.00 77.50 199 ALA A CA 1
ATOM 1496 C C . ALA A 1 199 ? -34.412 10.221 1.053 1.00 77.50 199 ALA A C 1
ATOM 1498 O O . ALA A 1 199 ? -34.682 10.970 0.113 1.00 77.50 199 ALA A O 1
ATOM 1499 N N . LEU A 1 200 ? -33.527 9.222 0.974 1.00 63.78 200 LEU A N 1
ATOM 1500 C CA . LEU A 1 200 ? -32.813 8.779 -0.231 1.00 63.78 200 LEU A CA 1
ATOM 1501 C C . LEU A 1 200 ? -33.147 7.322 -0.541 1.00 63.78 200 LEU A C 1
ATOM 1503 O O . LEU A 1 200 ? -33.194 6.530 0.432 1.00 63.78 200 LEU A O 1
#

Radius of gyration: 20.99 Å; Cα contacts (8 Å, |Δi|>4): 500; chains: 1; bounding box: 57×41×58 Å

pLDDT: mean 93.67, std 6.14, range [63.78, 98.88]

Mean predicted aligned error: 5.34 Å

Nearest PDB structures (foldseek):
  4gf4-assembly1_A  TM=8.407E-01  e=1.464E-03  Pseudomonas putida BIRD-1
  2mpr-assembly1_A  TM=5.638E-01  e=1.272E-01  Salmonella enterica subsp. enterica serovar Typhimurium
  8jto-assembly1_A  TM=5.444E-01  e=4.258E-01  Burkholderia pseudomallei
  6wil-assembly1_A  TM=6.085E-01  e=8.430E-01  Acinetobacter baumannii ACICU
  3efm-assembly1_A  TM=2.381E-01  e=4.076E+00  Bordetella pertussis

Secondary structure (DSSP, 8-state):
-EEEEETTEEEEEEEEE--SSS-TTSTTSSEEEEEEEEEEEEEETTEEEEEEEEEEEEEE-TTTHHHH---EEEEEEEEEEEEEETTEEEEEEEEEEE--STT-S--EEEEEEEEEE-SSTT-TT-EEEEEEEEEE-TT-SS-EEEEEEEEEEEEETTEEEEEEEEEEESGGGTSPPEEEEEEEEEE-HHHHHHHTT---

InterPro domains:
  IPR007049 Carbohydrate-selective porin OprB [PF04966] (89-188)
  IPR038673 Carbohydrate-selective porin OprB superfamily [G3DSA:2.40.160.180] (3-188)